Protein AF-A0A1V6GBJ9-F1 (afdb_monomer_lite)

Structure (mmCIF, N/CA/C/O backbone):
data_AF-A0A1V6GBJ9-F1
#
_entry.id   AF-A0A1V6GBJ9-F1
#
loop_
_atom_site.group_PDB
_atom_site.id
_atom_site.type_symbol
_atom_site.label_atom_id
_atom_site.label_alt_id
_atom_site.label_comp_id
_atom_site.label_asym_id
_atom_site.label_entity_id
_atom_site.label_seq_id
_atom_site.pdbx_PDB_ins_code
_atom_site.Cartn_x
_atom_site.Cartn_y
_atom_site.Cartn_z
_atom_site.occupancy
_atom_site.B_iso_or_equiv
_atom_site.auth_seq_id
_atom_site.auth_comp_id
_atom_site.auth_asym_id
_atom_site.auth_atom_id
_atom_site.pdbx_PDB_model_num
ATOM 1 N N . MET A 1 1 ? -14.834 -19.098 20.841 1.00 94.88 1 MET A N 1
ATOM 2 C CA . MET A 1 1 ? -14.367 -19.392 19.472 1.00 94.88 1 MET A CA 1
ATOM 3 C C . MET A 1 1 ? -13.922 -18.114 18.784 1.00 94.88 1 MET A C 1
ATOM 5 O O . MET A 1 1 ? -14.747 -17.230 18.565 1.00 94.88 1 MET A O 1
ATOM 9 N N . GLN A 1 2 ? -12.633 -18.015 18.465 1.00 96.38 2 GLN A N 1
ATOM 10 C CA . GLN A 1 2 ? -12.087 -16.915 17.672 1.00 96.38 2 GLN A CA 1
ATOM 11 C C . GLN A 1 2 ? -12.031 -17.311 16.187 1.00 96.38 2 GLN A C 1
ATOM 13 O O . GLN A 1 2 ? -11.741 -18.462 15.869 1.00 96.38 2 GLN A O 1
ATOM 18 N N . SER A 1 3 ? -12.299 -16.370 15.282 1.00 95.88 3 SER A N 1
ATOM 19 C CA . SER A 1 3 ? -12.046 -16.524 13.843 1.00 95.88 3 SER A CA 1
ATOM 20 C C . SER A 1 3 ? -11.480 -15.227 13.282 1.00 95.88 3 SER A C 1
ATOM 22 O O . SER A 1 3 ? -11.915 -14.152 13.695 1.00 95.88 3 SER A O 1
ATOM 24 N N . VAL A 1 4 ? -10.558 -15.324 12.320 1.00 96.06 4 VAL A N 1
ATOM 25 C CA . VAL A 1 4 ? -10.213 -14.186 11.454 1.00 96.06 4 VAL A CA 1
ATOM 26 C C . VAL A 1 4 ? -11.490 -13.717 10.773 1.00 96.06 4 VAL A C 1
ATOM 28 O O . VAL A 1 4 ? -12.246 -14.558 10.274 1.00 96.06 4 VAL A O 1
ATOM 31 N N . SER A 1 5 ? -11.766 -12.417 10.833 1.00 96.62 5 SER A N 1
ATOM 32 C CA . SER A 1 5 ? -13.048 -11.861 10.403 1.00 96.62 5 SER A CA 1
ATOM 33 C C . SER A 1 5 ? -13.243 -12.029 8.903 1.00 96.62 5 SER A C 1
ATOM 35 O O . SER A 1 5 ? -14.288 -12.479 8.462 1.00 96.62 5 SER A O 1
ATOM 37 N N . GLU A 1 6 ? -12.217 -11.730 8.124 1.00 97.00 6 GLU A N 1
ATOM 38 C CA . GLU A 1 6 ? -12.251 -11.547 6.678 1.00 97.00 6 GLU A CA 1
ATOM 39 C C . GLU A 1 6 ? -12.116 -12.870 5.916 1.00 97.00 6 GLU A C 1
ATOM 41 O O . GLU A 1 6 ? -12.349 -12.928 4.713 1.00 97.00 6 GLU A O 1
ATOM 46 N N . TRP A 1 7 ? -11.766 -13.963 6.600 1.00 95.88 7 TRP A N 1
ATOM 47 C CA . TRP A 1 7 ? -11.467 -15.233 5.949 1.00 95.88 7 TRP A CA 1
ATOM 48 C C . TRP A 1 7 ? -12.590 -15.752 5.048 1.00 95.88 7 TRP A C 1
ATOM 50 O O . TRP A 1 7 ? -13.766 -15.827 5.424 1.00 95.88 7 TRP A O 1
ATOM 60 N N . SER A 1 8 ? -12.164 -16.207 3.870 1.00 96.56 8 SER A N 1
ATOM 61 C CA . SER A 1 8 ? -13.005 -16.712 2.788 1.00 96.56 8 SER A CA 1
ATOM 62 C C . SER A 1 8 ? -13.976 -15.678 2.215 1.00 96.56 8 SER A C 1
ATOM 64 O O . SER A 1 8 ? -14.891 -16.075 1.497 1.00 96.56 8 SER A O 1
ATOM 66 N N . LEU A 1 9 ? -13.813 -14.381 2.514 1.00 98.12 9 LEU A N 1
ATOM 67 C CA . LEU A 1 9 ? -14.584 -13.318 1.873 1.00 98.12 9 LEU A CA 1
ATOM 68 C C . LEU A 1 9 ? -14.281 -13.320 0.364 1.00 98.12 9 LEU A C 1
ATOM 70 O O . LEU A 1 9 ? -13.118 -13.126 -0.008 1.00 98.12 9 LEU A O 1
ATOM 74 N N . PRO A 1 10 ? -15.280 -13.554 -0.506 1.00 98.00 10 PRO A N 1
ATOM 75 C CA . PRO A 1 10 ? -15.090 -13.462 -1.946 1.00 98.00 10 PRO A CA 1
ATOM 76 C C . PRO A 1 10 ? -14.843 -12.012 -2.349 1.00 98.00 10 PRO A C 1
ATOM 78 O O . PRO A 1 10 ? -15.536 -11.104 -1.887 1.00 98.00 10 PRO A O 1
ATOM 81 N N . ILE A 1 11 ? -13.881 -11.796 -3.237 1.00 98.12 11 ILE A N 1
ATOM 82 C CA . ILE A 1 11 ? -13.558 -10.474 -3.768 1.00 98.12 11 ILE A CA 1
ATOM 83 C C . ILE A 1 11 ? -13.331 -10.545 -5.274 1.00 98.12 11 ILE A C 1
ATOM 85 O O . ILE A 1 11 ? -13.056 -11.596 -5.851 1.00 98.12 11 ILE A O 1
ATOM 89 N N . THR A 1 12 ? -13.446 -9.398 -5.931 1.00 98.38 12 THR A N 1
ATOM 90 C CA . THR A 1 12 ? -13.064 -9.230 -7.334 1.00 98.38 12 THR A CA 1
ATOM 91 C C . THR A 1 12 ? -12.264 -7.945 -7.465 1.00 98.38 12 THR A C 1
ATOM 93 O O . THR A 1 12 ? -12.686 -6.901 -6.961 1.00 98.38 12 THR A O 1
ATOM 96 N N . ARG A 1 13 ? -11.094 -8.022 -8.104 1.00 97.94 13 ARG A N 1
ATOM 97 C CA . ARG A 1 13 ? -10.189 -6.884 -8.325 1.00 97.94 13 ARG A CA 1
ATOM 98 C C . ARG A 1 13 ? -9.689 -6.918 -9.758 1.00 97.94 13 ARG A C 1
ATOM 100 O O . ARG A 1 13 ? -9.210 -7.949 -10.220 1.00 97.94 13 ARG A O 1
ATOM 107 N N . GLY A 1 14 ? -9.865 -5.817 -10.487 1.00 97.19 14 GLY A N 1
ATOM 108 C CA . GLY A 1 14 ? -9.498 -5.748 -11.905 1.00 97.19 14 GLY A CA 1
ATOM 109 C C . GLY A 1 14 ? -10.123 -6.855 -12.769 1.00 97.19 14 GLY A C 1
ATOM 110 O O . GLY A 1 14 ? -9.481 -7.344 -13.691 1.00 97.19 14 GLY A O 1
ATOM 111 N N . GLY A 1 15 ? -11.341 -7.300 -12.432 1.00 98.12 15 GLY A N 1
ATOM 112 C CA . GLY A 1 15 ? -12.039 -8.392 -13.124 1.00 98.12 15 GLY A CA 1
ATOM 113 C C . GLY A 1 15 ? -11.599 -9.811 -12.740 1.00 98.12 15 GLY A C 1
ATOM 114 O O . GLY A 1 15 ? -12.170 -10.772 -13.244 1.00 98.12 15 GLY A O 1
ATOM 115 N N . VAL A 1 16 ? -10.628 -9.971 -11.837 1.00 98.38 16 VAL A N 1
ATOM 116 C CA . VAL A 1 16 ? -10.160 -11.282 -11.365 1.00 98.38 16 VAL A CA 1
ATOM 117 C C . VAL A 1 16 ? -10.812 -11.608 -10.026 1.00 98.38 16 VAL A C 1
ATOM 119 O O . VAL A 1 16 ? -10.707 -10.834 -9.072 1.00 98.38 16 VAL A O 1
ATOM 122 N N . ALA A 1 17 ? -11.491 -12.753 -9.960 1.00 98.06 17 ALA A N 1
ATOM 123 C CA . ALA A 1 17 ? -12.086 -13.269 -8.735 1.00 98.06 17 ALA A CA 1
ATOM 124 C C . ALA A 1 17 ? -11.032 -13.959 -7.855 1.00 98.06 17 ALA A C 1
ATOM 126 O O . ALA A 1 17 ? -10.194 -14.719 -8.342 1.00 98.06 17 ALA A O 1
ATOM 127 N N . SER A 1 18 ? -11.097 -13.720 -6.549 1.00 96.31 18 SER A N 1
ATOM 128 C CA . SER A 1 18 ? -10.284 -14.406 -5.543 1.00 96.31 18 SER A CA 1
ATOM 129 C C . SER A 1 18 ? -11.019 -14.427 -4.196 1.00 96.31 18 SER A C 1
ATOM 131 O O . SER A 1 18 ? -12.195 -14.059 -4.105 1.00 96.31 18 SER A O 1
ATOM 133 N N . ALA A 1 19 ? -10.354 -14.892 -3.141 1.00 97.25 19 ALA A N 1
ATOM 134 C CA . ALA A 1 19 ? -10.898 -14.867 -1.792 1.00 97.25 19 ALA A CA 1
ATOM 135 C C . ALA A 1 19 ? -9.828 -14.476 -0.773 1.00 97.25 19 ALA A C 1
ATOM 137 O O . ALA A 1 19 ? -8.634 -14.731 -0.957 1.00 97.25 19 ALA A O 1
ATOM 138 N N . VAL A 1 20 ? -10.281 -13.877 0.324 1.00 97.25 20 VAL A N 1
ATOM 139 C CA . VAL A 1 20 ? -9.417 -13.439 1.416 1.00 97.25 20 VAL A CA 1
ATOM 140 C C . VAL A 1 20 ? -8.920 -14.638 2.230 1.00 97.25 20 VAL A C 1
ATOM 142 O O . VAL A 1 20 ? -9.711 -15.462 2.697 1.00 97.25 20 VAL A O 1
ATOM 145 N N . GLY A 1 21 ? -7.599 -14.743 2.392 1.00 93.88 21 GLY A N 1
ATOM 146 C CA . GLY A 1 21 ? -6.917 -15.859 3.064 1.00 93.88 21 GLY A CA 1
ATOM 147 C C . GLY A 1 21 ? -6.215 -15.480 4.370 1.00 93.88 21 GLY A C 1
ATOM 148 O O . GLY A 1 21 ? -5.672 -16.351 5.038 1.00 93.88 21 GLY A O 1
ATOM 149 N N . GLU A 1 22 ? -6.241 -14.204 4.750 1.00 92.44 22 GLU A N 1
ATOM 150 C CA . GLU A 1 22 ? -5.581 -13.618 5.926 1.00 92.44 22 GLU A CA 1
ATOM 151 C C . GLU A 1 22 ? -6.354 -12.359 6.379 1.00 92.44 22 GLU A C 1
ATOM 153 O O . GLU A 1 22 ? -7.343 -12.006 5.737 1.00 92.44 22 GLU A O 1
ATOM 158 N N . TYR A 1 23 ? -5.928 -11.666 7.443 1.00 92.81 23 TYR A N 1
ATOM 159 C CA . TYR A 1 23 ? -6.438 -10.319 7.771 1.00 92.81 23 TYR A CA 1
ATOM 160 C C . TYR A 1 23 ? -6.352 -9.386 6.556 1.00 92.81 23 TYR A C 1
ATOM 162 O O . TYR A 1 23 ? -5.389 -9.451 5.782 1.00 92.81 23 TYR A O 1
ATOM 170 N N . SER A 1 24 ? -7.349 -8.518 6.394 1.00 96.31 24 SER A N 1
ATOM 171 C CA . SER A 1 24 ? -7.397 -7.575 5.280 1.00 96.31 24 SER A CA 1
ATOM 172 C C . SER A 1 24 ? -8.100 -6.284 5.671 1.00 96.31 24 SER A C 1
ATOM 174 O O . SER A 1 24 ? -9.216 -6.289 6.179 1.00 96.31 24 SER A O 1
ATOM 176 N N . ILE A 1 25 ? -7.456 -5.167 5.351 1.00 97.12 25 ILE A N 1
ATOM 177 C CA . ILE A 1 25 ? -8.050 -3.837 5.395 1.00 97.12 25 ILE A CA 1
ATOM 178 C C . ILE A 1 25 ? -8.723 -3.515 4.050 1.00 97.12 25 ILE A C 1
ATOM 180 O O . ILE A 1 25 ? -9.787 -2.902 4.051 1.00 97.12 25 ILE A O 1
ATOM 184 N N . SER A 1 26 ? -8.177 -3.946 2.898 1.00 98.12 26 SER A N 1
ATOM 185 C CA . SER A 1 26 ? -8.782 -3.647 1.579 1.00 98.12 26 SER A CA 1
ATOM 186 C C . SER A 1 26 ? -10.070 -4.429 1.284 1.00 98.12 26 SER A C 1
ATOM 188 O O . SER A 1 26 ? -10.850 -4.046 0.401 1.00 98.12 26 SER A O 1
ATOM 190 N N . ALA A 1 27 ? -10.301 -5.527 2.006 1.00 97.69 27 ALA A N 1
ATOM 191 C CA . ALA A 1 27 ? -11.469 -6.387 1.892 1.00 97.69 27 ALA A CA 1
ATOM 192 C C . ALA A 1 27 ? -12.152 -6.544 3.258 1.00 97.69 27 ALA A C 1
ATOM 194 O O . ALA A 1 27 ? -11.818 -7.408 4.066 1.00 97.69 27 ALA A O 1
ATOM 195 N N . VAL A 1 28 ? -13.143 -5.687 3.490 1.00 97.31 28 VAL A N 1
ATOM 196 C CA . VAL A 1 28 ? -13.840 -5.548 4.769 1.00 97.31 28 VAL A CA 1
ATOM 197 C C . VAL A 1 28 ? -14.742 -6.756 5.043 1.00 97.31 28 VAL A C 1
ATOM 199 O O . VAL A 1 28 ? -15.704 -7.011 4.320 1.00 97.31 28 VAL A O 1
ATOM 202 N N . GLY A 1 29 ? -14.441 -7.496 6.112 1.00 96.00 29 GLY A N 1
ATOM 203 C CA . GLY A 1 29 ? -15.235 -8.640 6.566 1.00 96.00 29 GLY A CA 1
ATOM 204 C C . GLY A 1 29 ? -16.554 -8.271 7.278 1.00 96.00 29 GLY A C 1
ATOM 205 O O . GLY A 1 29 ? -16.921 -7.097 7.368 1.00 96.00 29 GLY A O 1
ATOM 206 N N . PRO A 1 30 ? -17.257 -9.260 7.861 1.00 97.25 30 PRO A N 1
ATOM 207 C CA . PRO A 1 30 ? -16.834 -10.650 8.000 1.00 97.25 30 PRO A CA 1
ATOM 208 C C . PRO A 1 30 ? -17.077 -11.503 6.745 1.00 97.25 30 PRO A C 1
ATOM 210 O O . PRO A 1 30 ? -18.063 -11.335 6.035 1.00 97.25 30 PRO A O 1
ATOM 213 N N . GLY A 1 31 ? -16.195 -12.469 6.506 1.00 97.44 31 GLY A N 1
ATOM 214 C CA . GLY A 1 31 ? -16.343 -13.507 5.496 1.00 97.44 31 GLY A CA 1
ATOM 215 C C . GLY A 1 31 ? -17.209 -14.688 5.968 1.00 97.44 31 GLY A C 1
ATOM 216 O O . GLY A 1 31 ? -17.455 -14.874 7.169 1.00 97.44 31 GLY A O 1
ATOM 217 N N . PRO A 1 32 ? -17.661 -15.543 5.031 1.00 97.56 32 PRO A N 1
ATOM 218 C CA . PRO A 1 32 ? -18.590 -16.640 5.307 1.00 97.56 32 PRO A CA 1
ATOM 219 C C . PRO A 1 32 ? -18.029 -17.679 6.287 1.00 97.56 32 PRO A C 1
ATOM 221 O O . PRO A 1 32 ? -18.784 -18.266 7.066 1.00 97.56 32 PRO A O 1
ATOM 224 N N . ARG A 1 33 ? -16.704 -17.888 6.308 1.00 96.69 33 ARG A N 1
ATOM 225 C CA . ARG A 1 33 ? -16.064 -18.800 7.268 1.00 96.69 33 ARG A CA 1
ATOM 226 C C . ARG A 1 33 ? -16.236 -18.305 8.703 1.00 96.69 33 ARG A C 1
ATOM 228 O O . ARG A 1 33 ? -16.621 -19.087 9.571 1.00 96.69 33 ARG A O 1
ATOM 235 N N . ALA A 1 34 ? -15.985 -17.019 8.944 1.00 96.81 34 ALA A N 1
ATOM 236 C CA . ALA A 1 34 ? -16.115 -16.418 10.267 1.00 96.81 34 ALA A CA 1
ATOM 237 C C . ALA A 1 34 ? -17.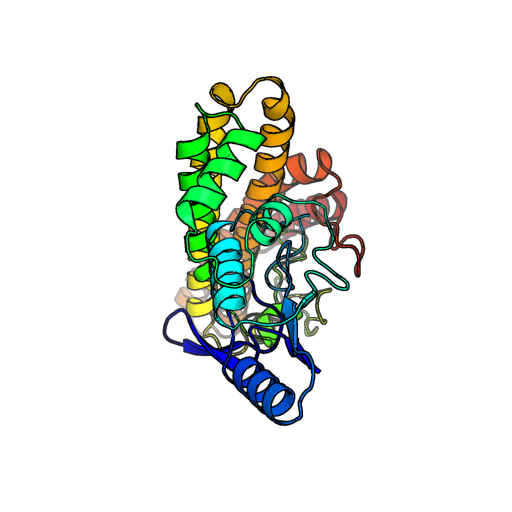564 -16.481 10.765 1.00 96.81 34 ALA A C 1
ATOM 239 O O . ALA A 1 34 ? -17.821 -16.972 11.866 1.00 96.81 34 ALA A O 1
ATOM 240 N N . ALA A 1 35 ? -18.517 -16.098 9.907 1.00 96.31 35 ALA A N 1
ATOM 241 C CA . ALA A 1 35 ? -19.944 -16.161 10.210 1.00 96.31 35 ALA A CA 1
ATOM 242 C C . ALA A 1 35 ? -20.397 -17.583 10.593 1.00 96.31 35 ALA A C 1
ATOM 244 O O . ALA A 1 35 ? -21.069 -17.766 11.614 1.00 96.31 35 ALA A O 1
ATOM 245 N N . LYS A 1 36 ? -19.969 -18.601 9.831 1.00 97.12 36 LYS A N 1
ATOM 246 C CA . LYS A 1 36 ? -20.259 -20.012 10.124 1.00 97.12 36 LYS A CA 1
ATOM 247 C C . LYS A 1 36 ? -19.679 -20.446 11.472 1.00 97.12 36 LYS A C 1
ATOM 249 O O . LYS A 1 36 ? -20.392 -21.040 12.277 1.00 97.12 36 LYS A O 1
ATOM 254 N N . HIS A 1 37 ? -18.412 -20.134 11.748 1.00 97.12 37 HIS A N 1
ATOM 255 C CA . HIS A 1 37 ? -17.772 -20.492 13.018 1.00 97.12 37 HIS A CA 1
ATOM 256 C C . HIS A 1 37 ? -18.457 -19.849 14.225 1.00 97.12 37 HIS A C 1
ATOM 258 O O . HIS A 1 37 ? -18.667 -20.515 15.239 1.00 97.12 37 HIS A O 1
ATOM 264 N N . TRP A 1 38 ? -18.832 -18.573 14.128 1.00 97.69 38 TRP A N 1
ATOM 265 C CA . TRP A 1 38 ? -19.527 -17.888 15.214 1.00 97.69 38 TRP A CA 1
ATOM 266 C C . TRP A 1 38 ? -20.947 -18.415 15.420 1.00 97.69 38 TRP A C 1
ATOM 268 O O . TRP A 1 38 ? -21.378 -18.543 16.562 1.00 97.69 38 TRP A O 1
ATOM 278 N N . SER A 1 39 ? -21.662 -18.768 14.347 1.00 97.31 39 SER A N 1
ATOM 279 C CA . SER A 1 39 ? -22.977 -19.414 14.444 1.00 97.31 39 SER A CA 1
ATOM 280 C C . SER A 1 39 ? -22.898 -20.752 15.188 1.00 97.31 39 SER A C 1
ATOM 282 O O . SER A 1 39 ? -23.625 -20.941 16.163 1.00 97.31 39 SER A O 1
ATOM 284 N N . LEU A 1 40 ? -21.963 -21.628 14.804 1.00 98.00 40 LEU A N 1
ATOM 285 C CA . LEU A 1 40 ? -21.755 -22.923 15.462 1.00 98.00 40 LEU A CA 1
ATOM 286 C C . LEU A 1 40 ? -21.351 -22.766 16.932 1.00 98.00 40 LEU A C 1
ATOM 288 O O . LEU A 1 40 ? -21.873 -23.460 17.799 1.00 98.00 40 LEU A O 1
ATOM 292 N N . ALA A 1 41 ? -20.460 -21.818 17.229 1.00 97.75 41 ALA A N 1
ATOM 293 C CA . ALA A 1 41 ? -20.052 -21.531 18.599 1.00 97.75 41 ALA A CA 1
ATOM 294 C C . ALA A 1 41 ? -21.230 -21.057 19.462 1.00 97.75 41 ALA A C 1
ATOM 296 O O . ALA A 1 41 ? -21.400 -21.550 20.573 1.00 97.75 41 ALA A O 1
ATOM 297 N N . ARG A 1 42 ? -22.078 -20.159 18.939 1.00 97.19 42 ARG A N 1
ATOM 298 C CA . ARG A 1 42 ? -23.283 -19.700 19.645 1.00 97.19 42 ARG A CA 1
ATOM 299 C C . ARG A 1 42 ? -24.283 -20.829 19.879 1.00 97.19 42 ARG A C 1
ATOM 301 O O . ARG A 1 42 ? -24.821 -20.916 20.975 1.00 97.19 42 ARG A O 1
ATOM 308 N N . ALA A 1 43 ? -24.491 -21.705 18.893 1.00 97.88 43 ALA A N 1
ATOM 309 C CA . ALA A 1 43 ? -25.352 -22.881 19.046 1.00 97.88 43 ALA A CA 1
ATOM 310 C C . ALA A 1 43 ? -24.850 -23.834 20.148 1.00 97.88 43 ALA A C 1
ATOM 312 O O . ALA A 1 43 ? -25.650 -24.479 20.815 1.00 97.88 43 ALA A O 1
ATOM 313 N N . ALA A 1 44 ? -23.535 -23.868 20.381 1.00 98.00 44 ALA A N 1
ATOM 314 C CA . ALA A 1 44 ? -22.904 -24.611 21.469 1.00 98.00 44 ALA A CA 1
ATOM 315 C C . ALA A 1 44 ? -22.802 -23.824 22.797 1.00 98.00 44 ALA A C 1
ATOM 317 O O . ALA A 1 44 ? -22.115 -24.267 23.715 1.00 98.00 44 ALA A O 1
ATOM 318 N N . GLY A 1 45 ? -23.420 -22.640 22.911 1.00 97.69 45 GLY A N 1
ATOM 319 C CA . GLY A 1 45 ? -23.363 -21.803 24.118 1.00 97.69 45 GLY A CA 1
ATOM 320 C C . GLY A 1 45 ? -22.011 -21.116 24.368 1.00 97.69 45 GLY A C 1
ATOM 321 O O . GLY A 1 45 ? -21.772 -20.597 25.457 1.00 97.69 45 GLY A O 1
ATOM 322 N N . LEU A 1 46 ? -21.111 -21.093 23.379 1.00 98.06 46 LEU A N 1
ATOM 323 C CA . LEU A 1 46 ? -19.773 -20.517 23.500 1.00 98.06 46 LEU A CA 1
ATOM 324 C C . LEU A 1 46 ? -19.739 -19.039 23.095 1.00 98.06 46 LEU A C 1
ATOM 326 O O . LEU A 1 46 ? -20.389 -18.605 22.142 1.00 98.06 46 LEU A O 1
ATOM 330 N N . LYS A 1 47 ? -18.862 -18.281 23.759 1.00 97.81 47 LYS A N 1
ATOM 331 C CA . LYS A 1 47 ? -18.527 -16.899 23.390 1.00 97.81 47 LYS A CA 1
ATOM 332 C C . LYS A 1 47 ? -17.754 -16.835 22.074 1.00 97.81 47 LYS A C 1
ATOM 334 O O . LYS A 1 47 ? -16.970 -17.730 21.743 1.00 97.81 47 LYS A O 1
ATOM 339 N N . THR A 1 48 ? -17.945 -15.757 21.326 1.00 97.44 48 THR A N 1
ATOM 340 C CA . THR A 1 48 ? -17.389 -15.541 19.984 1.00 97.44 48 THR A CA 1
ATOM 341 C C . THR A 1 48 ? -16.427 -14.363 19.958 1.00 97.44 48 THR A C 1
ATOM 343 O O . THR A 1 48 ? -16.646 -13.362 20.629 1.00 97.44 48 THR A O 1
ATOM 346 N N . SER A 1 49 ? -15.353 -14.468 19.176 1.00 96.50 49 SER A N 1
ATOM 347 C CA . SER A 1 49 ? -14.414 -13.366 18.984 1.00 96.50 49 SER A CA 1
ATOM 348 C C . SER A 1 49 ? -13.991 -13.233 17.524 1.00 96.50 49 SER A C 1
ATOM 350 O O . SER A 1 49 ? -13.789 -14.239 16.834 1.00 96.50 49 SER A O 1
ATOM 352 N N . ALA A 1 50 ? -13.857 -11.993 17.058 1.00 96.31 50 ALA A N 1
ATOM 353 C CA . ALA A 1 50 ? -13.267 -11.685 15.763 1.00 96.31 50 ALA A CA 1
ATOM 354 C C . ALA A 1 50 ? -11.799 -11.288 15.925 1.00 96.31 50 ALA A C 1
ATOM 356 O O . ALA A 1 50 ? -11.472 -10.412 16.723 1.00 96.31 50 ALA A O 1
ATOM 357 N N . LYS A 1 51 ? -10.916 -11.917 15.150 1.00 95.50 51 LYS A N 1
ATOM 358 C CA . LYS A 1 51 ? -9.539 -11.457 14.975 1.00 95.50 51 LYS A CA 1
ATOM 359 C C . LYS A 1 51 ? -9.480 -10.575 13.732 1.00 95.50 51 LYS A C 1
ATOM 361 O O . LYS A 1 51 ? -9.927 -11.007 12.672 1.00 95.50 51 LYS A O 1
ATOM 366 N N . VAL A 1 52 ? -8.961 -9.364 13.886 1.00 94.31 52 VAL A N 1
ATOM 367 C CA . VAL A 1 52 ? -8.817 -8.346 12.836 1.00 94.31 52 VAL A CA 1
ATOM 368 C C . VAL A 1 52 ? -7.496 -7.611 13.025 1.00 94.31 52 VAL A C 1
ATOM 370 O O . VAL A 1 52 ? -6.959 -7.584 14.129 1.00 94.31 52 VAL A O 1
ATOM 373 N N . GLN A 1 53 ? -6.975 -7.008 11.962 1.00 93.50 53 GLN A N 1
ATOM 374 C CA . GLN A 1 53 ? -5.831 -6.103 12.040 1.00 93.50 53 GLN A CA 1
ATOM 375 C C . GLN A 1 53 ? -6.230 -4.761 11.446 1.00 93.50 53 GLN A C 1
ATOM 377 O O . GLN A 1 53 ? -6.494 -4.658 10.253 1.00 93.50 53 GLN A O 1
ATOM 382 N N . VAL A 1 54 ? -6.318 -3.744 12.300 1.00 92.75 54 VAL A N 1
ATOM 383 C CA . VAL A 1 54 ? -6.920 -2.458 11.914 1.00 92.75 54 VAL A CA 1
ATOM 384 C C . VAL A 1 54 ? -5.892 -1.364 11.683 1.00 92.75 54 VAL A C 1
ATOM 386 O O . VAL A 1 54 ? -6.203 -0.392 11.012 1.00 92.75 54 VAL A O 1
ATOM 389 N N . GLY A 1 55 ? -4.677 -1.500 12.221 1.00 93.50 55 GLY A N 1
ATOM 390 C CA . GLY A 1 55 ? -3.584 -0.558 11.977 1.00 93.50 55 GLY A CA 1
ATOM 391 C C . GLY A 1 55 ? -2.950 -0.779 10.605 1.00 93.50 55 GLY A C 1
ATOM 392 O O . GLY A 1 55 ? -2.970 0.108 9.757 1.00 93.50 55 GLY A O 1
ATOM 393 N N . ALA A 1 56 ? -2.415 -1.977 10.391 1.00 93.44 56 ALA A N 1
ATOM 394 C CA . ALA A 1 56 ? -1.748 -2.405 9.167 1.00 93.44 56 ALA A CA 1
ATOM 395 C C . ALA A 1 56 ? -1.871 -3.929 9.020 1.00 93.44 56 ALA A C 1
ATOM 397 O O . ALA A 1 56 ? -2.087 -4.620 10.014 1.00 93.44 56 ALA A O 1
ATOM 398 N N . THR A 1 57 ? -1.697 -4.438 7.801 1.00 95.00 57 THR A N 1
ATOM 399 C CA . THR A 1 57 ? -1.689 -5.876 7.470 1.00 95.00 57 THR A CA 1
ATOM 400 C C . THR A 1 57 ? -0.508 -6.184 6.541 1.00 95.00 57 THR A C 1
ATOM 402 O O . THR A 1 57 ? 0.234 -5.282 6.148 1.00 95.00 57 THR A O 1
ATOM 405 N N . TRP A 1 58 ? -0.358 -7.435 6.096 1.00 95.00 58 TRP A N 1
ATOM 406 C CA . TRP A 1 58 ? 0.596 -7.780 5.029 1.00 95.00 58 TRP A CA 1
ATOM 407 C C . TRP A 1 58 ? 0.228 -7.207 3.649 1.00 95.00 58 TRP A C 1
ATOM 409 O O . TRP A 1 58 ? 0.972 -7.361 2.686 1.00 95.00 58 TRP A O 1
ATOM 419 N N . GLU A 1 59 ? -0.904 -6.512 3.523 1.00 96.81 59 GLU A N 1
ATOM 420 C CA . GLU A 1 59 ? -1.172 -5.693 2.339 1.00 96.81 59 GLU A CA 1
ATOM 421 C C . GLU A 1 59 ? -0.256 -4.464 2.306 1.00 96.81 59 GLU A C 1
ATOM 423 O O . GLU A 1 59 ? 0.168 -4.051 1.228 1.00 96.81 59 GLU A O 1
ATOM 428 N N . PHE A 1 60 ? 0.057 -3.892 3.479 1.00 96.56 60 PHE A N 1
ATOM 429 C CA . PHE A 1 60 ? 1.081 -2.866 3.673 1.00 96.56 60 PHE A CA 1
ATOM 430 C C . PHE A 1 60 ? 1.320 -2.583 5.166 1.00 96.56 60 PHE A C 1
ATOM 432 O O . PHE A 1 60 ? 0.405 -2.168 5.876 1.00 96.56 60 PHE A O 1
ATOM 439 N N . CYS A 1 61 ? 2.564 -2.734 5.623 1.00 95.12 61 CYS A N 1
ATOM 440 C CA . CYS A 1 61 ? 2.959 -2.506 7.021 1.00 95.12 61 CYS A CA 1
ATOM 441 C C . CYS A 1 61 ? 4.325 -1.821 7.177 1.00 95.12 61 CYS A C 1
ATOM 443 O O . CYS A 1 61 ? 4.937 -1.916 8.232 1.00 95.12 61 CYS A O 1
ATOM 445 N N . ALA A 1 62 ? 4.809 -1.126 6.141 1.00 95.75 62 ALA A N 1
ATOM 446 C CA . ALA A 1 62 ? 6.051 -0.345 6.216 1.00 95.75 62 ALA A CA 1
ATOM 447 C C . ALA A 1 62 ? 5.851 1.046 6.859 1.00 95.75 62 ALA A C 1
ATOM 449 O O . ALA A 1 62 ? 6.746 1.884 6.820 1.00 95.75 62 ALA A O 1
ATOM 450 N N . ILE A 1 63 ? 4.668 1.310 7.417 1.00 96.44 63 ILE A N 1
ATOM 451 C CA . ILE A 1 63 ? 4.360 2.470 8.259 1.00 96.44 63 ILE A CA 1
ATOM 452 C C . ILE A 1 63 ? 3.486 2.007 9.439 1.00 96.44 63 ILE A C 1
ATOM 454 O O . ILE A 1 63 ? 2.844 0.957 9.337 1.00 96.44 63 ILE A O 1
ATOM 458 N N . PRO A 1 64 ? 3.380 2.795 10.526 1.00 94.50 64 PRO A N 1
ATOM 459 C CA . PRO A 1 64 ? 2.650 2.400 11.733 1.00 94.50 64 PRO A CA 1
ATOM 460 C C . PRO A 1 64 ? 1.171 2.057 11.538 1.00 94.50 64 PRO A C 1
ATOM 462 O O . PRO A 1 64 ? 0.651 1.184 12.235 1.00 94.50 64 PRO A O 1
ATOM 465 N N . TYR A 1 65 ? 0.483 2.771 10.642 1.00 96.06 65 TYR A N 1
ATOM 466 C CA . TYR A 1 65 ? -0.921 2.531 10.325 1.00 96.06 65 TYR A CA 1
ATOM 467 C C . TYR A 1 65 ? -1.298 3.071 8.938 1.00 96.06 65 TYR A C 1
ATOM 469 O O . TYR A 1 65 ? -0.707 4.038 8.456 1.00 96.06 65 TYR A O 1
ATOM 477 N N . LEU A 1 66 ? -2.310 2.469 8.315 1.00 97.25 66 LEU A N 1
ATOM 478 C CA . LEU A 1 66 ? -2.891 2.919 7.051 1.00 97.25 66 LEU A CA 1
ATOM 479 C C . LEU A 1 66 ? -3.998 3.965 7.285 1.00 97.25 66 LEU A C 1
ATOM 481 O O . LEU A 1 66 ? -4.892 3.714 8.097 1.00 97.25 66 LEU A O 1
ATOM 485 N N . PRO A 1 67 ? -4.025 5.093 6.546 1.00 97.81 67 PRO A N 1
ATOM 486 C CA . PRO A 1 67 ? -5.024 6.162 6.702 1.00 97.81 67 PRO A CA 1
ATOM 487 C C . PRO A 1 67 ? -6.402 5.834 6.089 1.00 97.81 67 PRO A C 1
ATOM 489 O O . PRO A 1 67 ? -7.095 6.709 5.573 1.00 97.81 67 PRO A O 1
ATOM 492 N N . THR A 1 68 ? -6.817 4.569 6.127 1.00 98.06 68 THR A N 1
ATOM 493 C CA . THR A 1 68 ? -8.021 4.039 5.470 1.00 98.06 68 THR A CA 1
ATOM 494 C C . THR A 1 68 ? -9.193 3.925 6.448 1.00 98.06 68 THR A C 1
ATOM 496 O O . THR A 1 68 ? -9.787 2.856 6.619 1.00 98.06 68 THR A O 1
ATOM 499 N N . LEU A 1 69 ? -9.489 5.010 7.167 1.00 97.94 69 LEU A N 1
ATOM 500 C CA . LEU A 1 69 ? -10.392 4.963 8.321 1.00 97.94 69 LEU A CA 1
ATOM 501 C C . LEU A 1 69 ? -11.841 4.622 7.950 1.00 97.94 69 LEU A C 1
ATOM 503 O O . LEU A 1 69 ? -12.545 4.055 8.784 1.00 97.94 69 LEU A O 1
ATOM 507 N N . ASP A 1 70 ? -12.276 4.884 6.714 1.00 98.44 70 ASP A N 1
ATOM 508 C CA . ASP A 1 70 ? -13.609 4.466 6.269 1.00 98.44 70 ASP A CA 1
ATOM 509 C C . ASP A 1 70 ? -13.708 2.933 6.202 1.00 98.44 70 ASP A C 1
ATOM 511 O O . ASP A 1 70 ? -14.702 2.373 6.662 1.00 98.44 70 ASP A O 1
ATOM 515 N N . LEU A 1 71 ? -12.659 2.239 5.731 1.00 98.38 71 LEU A N 1
ATOM 516 C CA . LEU A 1 71 ? -12.605 0.766 5.724 1.00 98.38 71 LEU A CA 1
ATOM 517 C C . LEU A 1 71 ? -12.602 0.201 7.150 1.00 98.38 71 LEU A C 1
ATOM 519 O O . LEU A 1 71 ? -13.307 -0.764 7.443 1.00 98.38 71 LEU A O 1
ATOM 523 N N . VAL A 1 72 ? -11.847 0.831 8.055 1.00 97.00 72 VAL A N 1
ATOM 524 C CA . VAL A 1 72 ? -11.775 0.422 9.468 1.00 97.00 72 VAL A CA 1
ATOM 525 C C . VAL A 1 72 ? -13.132 0.575 10.152 1.00 97.00 72 VAL A C 1
ATOM 527 O O . VAL A 1 72 ? -13.580 -0.334 10.853 1.00 97.00 72 VAL A O 1
ATOM 530 N N . ALA A 1 73 ? -13.810 1.701 9.937 1.00 97.62 73 ALA A N 1
ATOM 531 C CA . ALA A 1 73 ? -15.121 1.946 10.519 1.00 97.62 73 ALA A CA 1
ATOM 532 C C . ALA A 1 73 ? -16.208 1.050 9.909 1.00 97.62 73 ALA A C 1
ATOM 534 O O . ALA A 1 73 ? -17.098 0.593 10.626 1.00 97.62 73 ALA A O 1
ATOM 535 N N . GLU A 1 74 ? -16.129 0.764 8.605 1.00 97.56 74 GLU A N 1
ATOM 536 C CA . GLU A 1 74 ? -16.992 -0.218 7.944 1.00 97.56 74 GLU A CA 1
ATOM 537 C C . GLU A 1 74 ? -16.829 -1.597 8.601 1.00 97.56 74 GLU A C 1
ATOM 539 O O . GLU A 1 74 ? -17.822 -2.246 8.941 1.00 97.56 74 GLU A O 1
ATOM 544 N N . HIS A 1 75 ? -15.587 -2.016 8.868 1.00 97.06 75 HIS A N 1
ATOM 545 C CA . HIS A 1 75 ? -15.306 -3.299 9.510 1.00 97.06 75 HIS A CA 1
ATOM 546 C C . HIS A 1 75 ? -15.828 -3.361 10.943 1.00 97.06 75 HIS A C 1
ATOM 548 O O . HIS A 1 75 ? -16.472 -4.342 11.327 1.00 97.06 75 HIS A O 1
ATOM 554 N N . ALA A 1 76 ? -15.590 -2.300 11.716 1.00 96.25 76 ALA A N 1
ATOM 555 C CA . ALA A 1 76 ? -16.064 -2.175 13.088 1.00 96.25 76 ALA A CA 1
ATOM 556 C C . ALA A 1 76 ? -17.598 -2.253 13.153 1.00 96.25 76 ALA A C 1
ATOM 558 O O . ALA A 1 76 ? -18.144 -3.045 13.923 1.00 96.25 76 ALA A O 1
ATOM 559 N N . ARG A 1 77 ? -18.298 -1.528 12.270 1.00 96.56 77 ARG A N 1
ATOM 560 C CA . ARG A 1 77 ? -19.760 -1.586 12.122 1.00 96.56 77 ARG A CA 1
ATOM 561 C C . ARG A 1 77 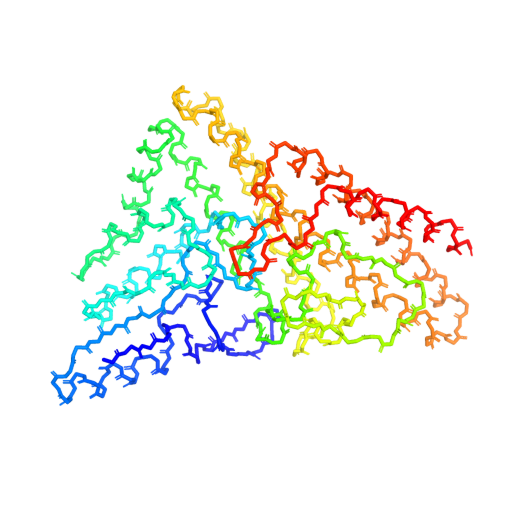? -20.250 -2.992 11.765 1.00 96.56 77 ARG A C 1
ATOM 563 O O . ARG A 1 77 ? -21.212 -3.487 12.361 1.00 96.56 77 ARG A O 1
ATOM 570 N N . ASN A 1 78 ? -19.605 -3.652 10.801 1.00 96.44 78 ASN A N 1
ATOM 571 C CA . ASN A 1 78 ? -19.993 -4.998 10.375 1.00 96.44 78 ASN A CA 1
ATOM 572 C C . ASN A 1 78 ? -19.844 -6.009 11.529 1.00 96.44 78 ASN A C 1
ATOM 574 O O . ASN A 1 78 ? -20.705 -6.868 11.721 1.00 96.44 78 ASN A O 1
ATOM 578 N N . LEU A 1 79 ? -18.796 -5.877 12.349 1.00 95.75 79 LEU A N 1
ATOM 579 C CA . LEU A 1 79 ? -18.578 -6.720 13.528 1.00 95.75 79 LEU A CA 1
ATOM 580 C C . LEU A 1 79 ? -19.529 -6.407 14.688 1.00 95.75 79 LEU A C 1
ATOM 582 O O . LEU A 1 79 ? -20.041 -7.336 15.318 1.00 95.75 79 LEU A O 1
ATOM 586 N N . ALA A 1 80 ? -19.820 -5.127 14.929 1.00 94.12 80 ALA A N 1
ATOM 587 C CA . ALA A 1 80 ? -20.842 -4.695 15.880 1.00 94.12 80 ALA A CA 1
ATOM 588 C C . ALA A 1 80 ? -22.216 -5.291 15.536 1.00 94.12 80 ALA A C 1
ATOM 590 O O . ALA A 1 80 ? -22.933 -5.748 16.430 1.00 94.12 80 ALA A O 1
ATOM 591 N N . SER A 1 81 ? -22.537 -5.352 14.240 1.00 93.19 81 SER A N 1
ATOM 592 C CA . SER A 1 81 ? -23.766 -5.955 13.708 1.00 93.19 81 SER A CA 1
ATOM 593 C C . SER A 1 81 ? -23.757 -7.487 13.798 1.00 93.19 81 SER A C 1
ATOM 595 O O . SER A 1 81 ? -24.766 -8.095 14.143 1.00 93.19 81 SER A O 1
ATOM 597 N N . ALA A 1 82 ? -22.608 -8.132 13.556 1.00 93.62 82 ALA A N 1
ATOM 598 C CA . ALA A 1 82 ? -22.444 -9.584 13.701 1.00 93.62 82 ALA A CA 1
ATOM 599 C C . ALA A 1 82 ? -22.553 -10.072 15.163 1.00 93.62 82 ALA A C 1
ATOM 601 O O . ALA A 1 82 ? -22.692 -11.277 15.417 1.00 93.62 82 ALA A O 1
ATOM 602 N N . GLY A 1 83 ? -22.479 -9.143 16.121 1.00 91.94 83 GLY A N 1
ATOM 603 C CA . GLY A 1 83 ? -22.769 -9.378 17.528 1.00 91.94 83 GLY A CA 1
ATOM 604 C C . GLY A 1 83 ? -21.753 -10.262 18.247 1.00 91.94 83 GLY A C 1
ATOM 605 O O . GLY A 1 83 ? -22.140 -10.946 19.202 1.00 91.94 83 GLY A O 1
ATOM 606 N N . VAL A 1 84 ? -20.493 -10.265 17.792 1.00 94.38 84 VAL A N 1
ATOM 607 C CA . VAL A 1 84 ? -19.393 -10.992 18.448 1.00 94.38 84 VAL A CA 1
ATOM 608 C C . VAL A 1 84 ? -19.160 -10.475 19.873 1.00 94.38 84 VAL A C 1
ATOM 610 O O . VAL A 1 84 ? -19.410 -9.307 20.162 1.00 94.38 84 VAL A O 1
ATOM 613 N N . ASP A 1 85 ? -18.707 -11.342 20.781 1.00 95.00 85 ASP A N 1
ATOM 614 C CA . ASP A 1 85 ? -18.517 -10.994 22.199 1.00 95.00 85 ASP A CA 1
ATOM 615 C C . ASP A 1 85 ? -17.187 -10.274 22.475 1.00 95.00 85 ASP A C 1
ATOM 617 O O . ASP A 1 85 ? -17.031 -9.656 23.524 1.00 95.00 85 ASP A O 1
ATOM 621 N N . GLY A 1 86 ? -16.221 -10.352 21.558 1.00 93.75 86 GLY A N 1
ATOM 622 C CA . GLY A 1 86 ? -14.939 -9.672 21.704 1.00 93.75 86 GLY A CA 1
ATOM 623 C C . GLY A 1 86 ? -14.158 -9.564 20.403 1.00 93.75 86 GLY A C 1
ATOM 624 O O . GLY A 1 86 ? -14.422 -10.265 19.424 1.00 93.75 86 GLY A O 1
ATOM 625 N N . VAL A 1 87 ? -13.144 -8.709 20.406 1.00 93.81 87 VAL A N 1
ATOM 626 C CA . VAL A 1 87 ? -12.260 -8.490 19.261 1.00 93.81 87 VAL A CA 1
ATOM 627 C C . VAL A 1 87 ? -10.804 -8.586 19.678 1.00 93.81 87 VAL A C 1
ATOM 629 O O . VAL A 1 87 ? -10.425 -8.183 20.774 1.00 93.81 87 VAL A O 1
ATOM 632 N N . MET A 1 88 ? -9.988 -9.118 18.782 1.00 93.31 88 MET A N 1
ATOM 633 C CA . MET A 1 88 ? -8.539 -9.089 18.866 1.00 93.31 88 MET A CA 1
ATOM 634 C C . MET A 1 88 ? -8.045 -8.222 17.712 1.00 93.31 88 MET A C 1
ATOM 636 O O . MET A 1 88 ? -8.118 -8.654 16.566 1.00 93.31 88 MET A O 1
ATOM 640 N N . LEU A 1 89 ? -7.625 -6.994 18.029 1.00 90.12 89 LEU A N 1
ATOM 641 C CA . LEU A 1 89 ? -7.384 -5.913 17.058 1.00 90.12 89 LEU A CA 1
ATOM 642 C C . LEU A 1 89 ? -5.995 -5.917 16.420 1.00 90.12 89 LEU A C 1
ATOM 644 O O . LEU A 1 89 ? -5.736 -5.148 15.493 1.00 90.12 89 LEU A O 1
ATOM 648 N N . SER A 1 90 ? -5.094 -6.732 16.959 1.00 83.88 90 SER A N 1
ATOM 649 C CA . SER A 1 90 ? -3.738 -6.874 16.459 1.00 83.88 90 SER A CA 1
ATOM 650 C C . SER A 1 90 ? -3.116 -8.190 16.926 1.00 83.88 90 SER A C 1
ATOM 652 O O . SER A 1 90 ? -3.629 -8.850 17.835 1.00 83.88 90 SER A O 1
ATOM 654 N N . TRP A 1 91 ? -2.006 -8.569 16.295 1.00 81.00 91 TRP A N 1
ATOM 655 C CA . TRP A 1 91 ? -1.148 -9.674 16.725 1.00 81.00 91 TRP A CA 1
ATOM 656 C C . TRP A 1 91 ? 0.326 -9.274 16.616 1.00 81.00 91 TRP A C 1
ATOM 658 O O . TRP A 1 91 ? 0.826 -8.589 17.496 1.00 81.00 91 TRP A O 1
ATOM 668 N N . SER A 1 92 ? 1.016 -9.706 15.561 1.00 78.19 92 SER A N 1
ATOM 669 C CA . SER A 1 92 ? 2.461 -9.550 15.391 1.00 78.19 92 SER A CA 1
ATOM 670 C C . SER A 1 92 ? 2.823 -8.280 14.614 1.00 78.19 92 SER A C 1
ATOM 672 O O . SER A 1 92 ? 3.912 -7.746 14.790 1.00 78.19 92 SER A O 1
ATOM 674 N N . LEU A 1 93 ? 1.889 -7.757 13.814 1.00 84.12 93 LEU A N 1
ATOM 675 C CA . LEU A 1 93 ? 2.023 -6.522 13.042 1.00 84.12 93 LEU A CA 1
ATOM 676 C C . LEU A 1 93 ? 0.806 -5.614 13.240 1.00 84.12 93 LEU A C 1
ATOM 678 O O . LEU A 1 93 ? -0.261 -6.086 13.631 1.00 84.12 93 LEU A O 1
ATOM 682 N N . GLY A 1 94 ? 0.969 -4.318 12.954 1.00 76.69 94 GLY A N 1
ATOM 683 C CA . GLY A 1 94 ? -0.109 -3.326 13.066 1.00 76.69 94 GLY A CA 1
ATOM 684 C C . GLY A 1 94 ? -0.430 -2.895 14.504 1.00 76.69 94 GLY A C 1
ATOM 685 O O . GLY A 1 94 ? -1.489 -2.325 14.751 1.00 76.69 94 GLY A O 1
ATOM 686 N N . CYS A 1 95 ? 0.479 -3.146 15.455 1.00 78.12 95 CYS A N 1
ATOM 687 C CA . CYS A 1 95 ? 0.294 -2.905 16.894 1.00 78.12 95 CYS A CA 1
ATOM 688 C C . CYS A 1 95 ? 0.481 -1.446 17.343 1.00 78.12 95 CYS A C 1
ATOM 690 O O . CYS A 1 95 ? 0.493 -1.177 18.544 1.00 78.12 95 CYS A O 1
ATOM 692 N N . SER A 1 96 ? 0.675 -0.503 16.420 1.00 86.06 96 SER A N 1
ATOM 693 C CA . SER A 1 96 ? 0.944 0.885 16.791 1.00 86.06 96 SER A CA 1
ATOM 694 C C . SER A 1 96 ? -0.333 1.609 17.245 1.00 86.06 96 SER A C 1
ATOM 696 O O . SER A 1 96 ? -1.381 1.458 16.602 1.00 86.06 96 SER A O 1
ATOM 698 N N . PRO A 1 97 ? -0.276 2.435 18.312 1.00 89.25 97 PRO A N 1
ATOM 699 C CA . PRO A 1 97 ? -1.355 3.362 18.632 1.00 89.25 97 PRO A CA 1
ATOM 700 C C . PRO A 1 97 ? -1.703 4.229 17.415 1.00 89.25 97 PRO A C 1
ATOM 702 O O . PRO A 1 97 ? -0.839 4.897 16.854 1.00 89.25 97 PRO A O 1
ATOM 705 N N . SER A 1 98 ? -2.968 4.220 16.996 1.00 92.56 98 SER A N 1
ATOM 706 C CA . SER A 1 98 ? -3.400 4.887 15.763 1.00 92.56 98 SER A CA 1
ATOM 707 C C . SER A 1 98 ? -4.849 5.380 15.842 1.00 92.56 98 SER A C 1
ATOM 709 O O . SER A 1 98 ? -5.625 4.876 16.664 1.00 92.56 98 SER A O 1
ATOM 711 N N . PRO A 1 99 ? -5.252 6.332 14.973 1.00 94.69 99 PRO A N 1
ATOM 712 C CA . PRO A 1 99 ? -6.657 6.708 14.801 1.00 94.69 99 PRO A CA 1
ATOM 713 C C . PRO A 1 99 ? -7.564 5.509 14.490 1.00 94.69 99 PRO A C 1
ATOM 715 O O . PRO A 1 99 ? -8.728 5.507 14.877 1.00 94.69 99 PRO A O 1
ATOM 718 N N . ASN A 1 100 ? -7.027 4.461 13.860 1.00 95.38 100 ASN A N 1
ATOM 719 C CA . ASN A 1 100 ? -7.778 3.255 13.514 1.00 95.38 100 ASN A CA 1
ATOM 720 C C . ASN A 1 100 ? -8.292 2.537 14.772 1.00 95.38 100 ASN A C 1
ATOM 722 O O . ASN A 1 100 ? -9.444 2.108 14.805 1.00 95.38 100 ASN A O 1
ATOM 726 N N . LEU A 1 101 ? -7.480 2.464 15.836 1.00 93.56 101 LEU A N 1
ATOM 727 C CA . LEU A 1 101 ? -7.905 1.887 17.117 1.00 93.56 101 LEU A CA 1
ATOM 728 C C . LEU A 1 101 ? -8.980 2.736 17.801 1.00 93.56 101 LEU A C 1
ATOM 730 O O . LEU A 1 101 ? -9.917 2.182 18.365 1.00 93.56 101 LEU A O 1
ATOM 734 N N . GLU A 1 102 ? -8.867 4.062 17.736 1.00 93.62 102 GLU A N 1
ATOM 735 C CA . GLU A 1 102 ? -9.870 4.969 18.302 1.00 93.62 102 GLU A CA 1
ATOM 736 C C . GLU A 1 102 ? -11.219 4.841 17.590 1.00 93.62 102 GLU A C 1
ATOM 738 O O . GLU A 1 102 ? -12.251 4.707 18.246 1.00 93.62 102 GLU A O 1
ATOM 743 N N . VAL A 1 103 ? -11.208 4.835 16.252 1.00 94.19 103 VAL A N 1
ATOM 744 C CA . VAL A 1 103 ? -12.408 4.591 15.445 1.00 94.19 103 VAL A CA 1
ATOM 745 C C . VAL A 1 103 ? -13.027 3.259 15.834 1.00 94.19 103 VAL A C 1
ATOM 747 O O . VAL A 1 103 ? -14.223 3.205 16.093 1.00 94.19 103 VAL A O 1
ATOM 750 N N . PHE A 1 104 ? -12.225 2.197 15.925 1.00 91.81 104 PHE A N 1
ATOM 751 C CA . PHE A 1 104 ? -12.741 0.873 16.248 1.00 91.81 104 PHE A CA 1
ATOM 752 C C . PHE A 1 104 ? -13.345 0.810 17.661 1.00 91.81 104 PHE A C 1
ATOM 754 O O . PHE A 1 104 ? -14.408 0.224 17.845 1.00 91.81 104 PHE A O 1
ATOM 761 N N . GLN A 1 105 ? -12.712 1.450 18.652 1.00 90.31 105 GLN A N 1
ATOM 762 C CA . GLN A 1 105 ? -13.207 1.514 20.035 1.00 90.31 105 GLN A CA 1
ATOM 763 C C . GLN A 1 105 ? -14.539 2.261 20.173 1.00 90.31 105 GLN A C 1
ATOM 765 O O . GLN A 1 105 ? -15.282 2.005 21.118 1.00 90.31 105 GLN A O 1
ATOM 770 N N . ALA A 1 106 ? -14.857 3.166 19.246 1.00 89.38 106 ALA A N 1
ATOM 771 C CA . ALA A 1 106 ? -16.116 3.902 19.268 1.00 89.38 106 ALA A CA 1
ATOM 772 C C . ALA A 1 106 ? -17.337 3.042 18.882 1.00 89.38 106 ALA A C 1
ATOM 774 O O . ALA A 1 106 ? -18.470 3.466 19.109 1.00 89.38 106 ALA A O 1
ATOM 775 N N . PHE A 1 107 ? -17.135 1.840 18.327 1.00 89.38 107 PHE A N 1
ATOM 776 C CA . PHE A 1 107 ? -18.224 0.920 18.003 1.00 89.38 107 PHE A CA 1
ATOM 777 C C . PHE A 1 107 ? -18.497 -0.045 19.156 1.00 89.38 107 PHE A C 1
ATOM 779 O O . PHE A 1 107 ? -17.657 -0.855 19.545 1.00 89.38 107 PHE A O 1
ATOM 786 N N . THR A 1 108 ? -19.726 -0.004 19.662 1.00 81.50 108 THR A N 1
ATOM 787 C CA . THR A 1 108 ? -20.270 -0.991 20.600 1.00 81.50 108 THR A CA 1
ATOM 788 C C . THR A 1 108 ? -21.228 -1.940 19.881 1.00 81.50 108 THR A C 1
ATOM 790 O O . THR A 1 108 ? -21.611 -1.719 18.731 1.00 81.50 108 THR A O 1
ATOM 793 N N . LYS A 1 109 ? -21.619 -3.041 20.533 1.00 77.56 109 LYS A N 1
ATOM 794 C CA . LYS A 1 109 ? -22.553 -4.018 19.954 1.00 77.56 109 LYS A CA 1
ATOM 795 C C . LYS A 1 109 ? -23.873 -3.335 19.569 1.00 77.56 109 LYS A C 1
ATOM 797 O O . LYS A 1 109 ? -24.511 -2.719 20.415 1.00 77.56 109 LYS A O 1
ATOM 802 N N . GLY A 1 110 ? -24.277 -3.473 18.305 1.00 72.25 110 GLY A N 1
ATOM 803 C CA . GLY A 1 110 ? -25.466 -2.813 17.751 1.00 72.25 110 GLY A CA 1
ATOM 804 C C . GLY A 1 110 ? -25.245 -1.394 17.208 1.00 72.25 110 GLY A C 1
ATOM 805 O O . GLY A 1 110 ? -26.170 -0.843 16.619 1.00 72.25 110 GLY A O 1
ATOM 806 N N . ALA A 1 111 ? -24.047 -0.812 17.344 1.00 81.56 111 ALA A N 1
ATOM 807 C CA . ALA A 1 111 ? -23.724 0.475 16.729 1.00 81.56 111 ALA A CA 1
ATOM 808 C C . ALA A 1 111 ? -23.709 0.371 15.193 1.00 81.56 111 ALA A C 1
ATOM 810 O O . ALA A 1 111 ? -23.095 -0.537 14.626 1.00 81.56 111 ALA A O 1
ATOM 811 N N . ASN A 1 112 ? -24.363 1.321 14.520 1.00 84.12 112 ASN A N 1
ATOM 812 C CA . ASN A 1 112 ? -24.530 1.334 13.063 1.00 84.12 112 ASN A CA 1
ATOM 813 C C . ASN A 1 112 ? -24.058 2.636 12.378 1.00 84.12 112 ASN A C 1
ATOM 815 O O . ASN A 1 112 ? -23.886 2.646 11.159 1.00 84.12 112 ASN A O 1
ATOM 819 N N . GLU A 1 113 ? -23.814 3.714 13.127 1.00 86.50 113 GLU A N 1
ATOM 820 C CA . GLU A 1 113 ? -23.508 5.039 12.574 1.00 86.50 113 GLU A CA 1
ATOM 821 C C . GLU A 1 113 ? -22.004 5.264 12.334 1.00 86.50 113 GLU A C 1
ATOM 823 O O . GLU A 1 113 ? -21.261 5.679 13.220 1.00 86.50 113 GLU A O 1
ATOM 828 N N . THR A 1 114 ? -21.543 5.035 11.102 1.00 92.19 114 THR A N 1
ATOM 829 C CA . THR A 1 114 ? -20.129 5.220 10.728 1.00 92.19 114 THR A CA 1
ATOM 830 C C . THR A 1 114 ? -19.702 6.691 10.621 1.00 92.19 114 THR A C 1
ATOM 832 O O . THR A 1 114 ? -18.650 7.060 11.140 1.00 92.19 114 THR A O 1
ATOM 835 N N . GLY A 1 115 ? -20.507 7.538 9.969 1.00 94.06 115 GLY A N 1
ATOM 836 C CA . GLY A 1 115 ? -20.178 8.952 9.731 1.00 94.06 115 GLY A CA 1
ATOM 837 C C . GLY A 1 115 ? -19.923 9.741 11.023 1.00 94.06 115 GLY A C 1
ATOM 838 O O . GLY A 1 115 ? -18.805 10.217 11.213 1.00 94.06 115 GLY A O 1
ATOM 839 N N . PRO A 1 116 ? -20.884 9.777 11.967 1.00 94.44 116 PRO A N 1
ATOM 840 C CA . PRO A 1 116 ? -20.731 10.497 13.232 1.00 94.44 116 PRO A CA 1
ATOM 841 C C . PRO A 1 116 ? -19.533 10.054 14.082 1.00 94.44 116 PRO A C 1
ATOM 843 O O . PRO A 1 116 ? -18.953 10.865 14.808 1.00 94.44 116 PRO A O 1
ATOM 846 N N . VAL A 1 117 ? -19.144 8.773 14.024 1.00 95.25 117 VAL A N 1
ATOM 847 C CA . VAL A 1 117 ? -17.928 8.284 14.694 1.00 95.25 117 VAL A CA 1
ATOM 848 C C . VAL A 1 117 ? -16.695 8.938 14.082 1.00 95.25 117 VAL A C 1
ATOM 850 O O . VAL A 1 117 ? -15.880 9.521 14.797 1.00 95.25 117 VAL A O 1
ATOM 853 N N . LEU A 1 118 ? -16.572 8.873 12.761 1.00 97.38 118 LEU A N 1
ATOM 854 C CA . LEU A 1 118 ? -15.405 9.388 12.063 1.00 97.38 118 LEU A CA 1
ATOM 855 C C . LEU A 1 118 ? -15.307 10.914 12.144 1.00 97.38 118 LEU A C 1
ATOM 857 O O . LEU A 1 118 ? -14.208 11.436 12.318 1.00 97.38 118 LEU A O 1
ATOM 861 N N . ASP A 1 119 ? -16.434 11.623 12.094 1.00 97.44 119 ASP A N 1
ATOM 862 C CA . ASP A 1 119 ? -16.482 13.081 12.238 1.00 97.44 119 ASP A CA 1
ATOM 863 C C . ASP A 1 119 ? -15.988 13.513 13.624 1.00 97.44 119 ASP A C 1
ATOM 865 O O . ASP A 1 119 ? -15.183 14.438 13.751 1.00 97.44 119 ASP A O 1
ATOM 869 N N . ARG A 1 120 ? -16.396 12.786 14.674 1.00 96.44 120 ARG A N 1
ATOM 870 C CA . ARG A 1 120 ? -15.943 13.023 16.050 1.00 96.44 120 ARG A CA 1
ATOM 871 C C . ARG A 1 120 ? -14.445 12.782 16.205 1.00 96.44 120 ARG A C 1
ATOM 873 O O . ARG A 1 120 ? -13.765 13.604 16.817 1.00 96.44 120 ARG A O 1
ATOM 880 N N . VAL A 1 121 ? -13.926 11.684 15.649 1.00 96.88 121 VAL A N 1
ATOM 881 C CA . VAL A 1 121 ? -12.486 11.377 15.687 1.00 96.88 121 VAL A CA 1
ATOM 882 C C . VAL A 1 121 ? -11.695 12.441 14.922 1.00 96.88 121 VAL A C 1
ATOM 884 O O . VAL A 1 121 ? -10.713 12.965 15.448 1.00 96.88 121 VAL A O 1
ATOM 887 N N . ALA A 1 122 ? -12.145 12.829 13.726 1.00 97.81 122 ALA A N 1
ATOM 888 C CA . ALA A 1 122 ? -11.503 13.872 12.929 1.00 97.81 122 ALA A CA 1
ATOM 889 C C . ALA A 1 122 ? -11.467 15.217 13.674 1.00 97.81 122 ALA A C 1
ATOM 891 O O . ALA A 1 122 ? -10.400 15.820 13.810 1.00 97.81 122 ALA A O 1
ATOM 892 N N . ALA A 1 123 ? -12.604 15.656 14.223 1.00 97.69 123 ALA A N 1
ATOM 893 C CA . ALA A 1 123 ? -12.698 16.905 14.973 1.00 97.69 123 ALA A CA 1
ATOM 894 C C . ALA A 1 123 ? -11.843 16.888 16.244 1.00 97.69 123 ALA A C 1
ATOM 896 O O . ALA A 1 123 ? -11.158 17.867 16.530 1.00 97.69 123 ALA A O 1
ATOM 897 N N . ARG A 1 124 ? -11.826 15.774 16.987 1.00 96.81 124 ARG A N 1
ATOM 898 C CA . ARG A 1 124 ? -11.024 15.648 18.210 1.00 96.81 124 ARG A CA 1
ATOM 899 C C . ARG A 1 124 ? -9.524 15.697 17.922 1.00 96.81 124 ARG A C 1
ATOM 901 O O . ARG A 1 124 ? -8.782 16.341 18.662 1.00 96.81 124 ARG A O 1
ATOM 908 N N . ARG A 1 125 ? -9.069 14.999 16.876 1.00 96.38 125 ARG A N 1
ATOM 909 C CA . ARG A 1 125 ? -7.636 14.877 16.566 1.00 96.38 125 ARG A CA 1
ATOM 910 C C . ARG A 1 125 ? -7.080 16.100 15.840 1.00 96.38 125 ARG A C 1
ATOM 912 O O . ARG A 1 125 ? -5.966 16.509 16.150 1.00 96.38 125 ARG A O 1
ATOM 919 N N . TYR A 1 126 ? -7.844 16.697 14.926 1.00 97.81 126 TYR A N 1
ATOM 920 C CA . TYR A 1 126 ? -7.339 17.737 14.018 1.00 97.81 126 TYR A CA 1
ATOM 921 C C . TYR A 1 126 ? -8.044 19.092 14.154 1.00 97.81 126 TYR A C 1
ATOM 923 O O . TYR A 1 126 ? -7.588 20.075 13.571 1.00 97.81 126 TYR A O 1
ATOM 931 N N . GLY A 1 127 ? -9.106 19.175 14.955 1.00 98.06 127 GLY A N 1
ATOM 932 C CA . GLY A 1 127 ? -9.926 20.372 15.127 1.00 98.06 127 GLY A CA 1
ATOM 933 C C . GLY A 1 127 ? -11.126 20.407 14.177 1.00 98.06 127 GLY A C 1
ATOM 934 O O . GLY A 1 127 ? -11.083 19.890 13.059 1.00 98.06 127 GLY A O 1
ATOM 935 N N . ALA A 1 128 ? -12.210 21.054 14.616 1.00 97.62 128 ALA A N 1
ATOM 936 C CA . ALA A 1 128 ? -13.475 21.116 13.876 1.00 97.62 128 ALA A CA 1
ATOM 937 C C . ALA A 1 128 ? -13.339 21.747 12.477 1.00 97.62 128 ALA A C 1
ATOM 939 O O . ALA A 1 128 ? -14.000 21.306 11.543 1.00 97.62 128 ALA A O 1
ATOM 940 N N . ALA A 1 129 ? -12.448 22.732 12.318 1.00 97.19 129 ALA A N 1
ATOM 941 C CA . ALA A 1 129 ? -12.215 23.403 11.038 1.00 97.19 129 ALA A CA 1
ATOM 942 C C . ALA A 1 129 ? -11.582 22.480 9.980 1.00 97.19 129 ALA A C 1
ATOM 944 O O . ALA A 1 129 ? -11.929 22.560 8.804 1.00 97.19 129 ALA A O 1
ATOM 945 N N . ALA A 1 130 ? -10.670 21.588 10.384 1.00 97.88 130 ALA A N 1
ATOM 946 C CA . ALA A 1 130 ? -10.006 20.653 9.475 1.00 97.88 130 ALA A CA 1
ATOM 947 C C . ALA A 1 130 ? -10.809 19.363 9.243 1.00 97.88 130 ALA A C 1
ATOM 949 O O . ALA A 1 130 ? -10.593 18.690 8.234 1.00 97.88 130 ALA A O 1
ATOM 950 N N . ALA A 1 131 ? -11.723 19.016 10.157 1.00 98.12 131 ALA A N 1
ATOM 951 C CA . ALA A 1 131 ? -12.404 17.725 10.175 1.00 98.12 131 ALA A CA 1
ATOM 952 C C . ALA A 1 131 ? -13.049 17.323 8.833 1.00 98.12 131 ALA A C 1
ATOM 954 O O . ALA A 1 131 ? -12.762 16.212 8.387 1.00 98.12 131 ALA A O 1
ATOM 955 N N . PRO A 1 132 ? -13.814 18.181 8.122 1.00 98.00 132 PRO A N 1
ATOM 956 C CA . PRO A 1 132 ? -14.414 17.793 6.841 1.00 98.00 132 PRO A CA 1
ATOM 957 C C . PRO A 1 132 ? -13.375 17.347 5.805 1.00 98.00 132 PRO A C 1
ATOM 959 O O . PRO A 1 132 ? -13.531 16.318 5.153 1.00 98.00 132 PRO A O 1
ATOM 962 N N . ARG A 1 133 ? -12.246 18.058 5.715 1.00 98.19 133 ARG A N 1
ATOM 963 C CA . ARG A 1 133 ? -11.190 17.745 4.744 1.00 98.19 133 ARG A CA 1
ATOM 964 C C . ARG A 1 133 ? -10.337 16.547 5.158 1.00 98.19 133 ARG A C 1
ATOM 966 O O . ARG A 1 133 ? -9.825 15.832 4.300 1.00 98.19 133 ARG A O 1
ATOM 973 N N . VAL A 1 134 ? -10.218 16.292 6.463 1.00 98.50 134 VAL A N 1
ATOM 974 C CA . VAL A 1 134 ? -9.646 15.040 6.983 1.00 98.50 134 VAL A CA 1
ATOM 975 C C . VAL A 1 134 ? -10.502 13.852 6.538 1.00 98.50 134 VAL A C 1
ATOM 977 O O . VAL A 1 134 ? -9.953 12.858 6.065 1.00 98.50 134 VAL A O 1
ATOM 980 N N . ARG A 1 135 ? -11.837 13.966 6.625 1.00 98.50 135 ARG A N 1
ATOM 981 C CA . ARG A 1 135 ? -12.768 12.927 6.158 1.00 98.50 135 ARG A CA 1
ATOM 982 C C . ARG A 1 135 ? -12.598 12.666 4.663 1.00 98.50 135 ARG A C 1
ATOM 984 O O . ARG A 1 135 ? -12.400 11.518 4.288 1.00 98.50 135 ARG A O 1
ATOM 991 N N . GLU A 1 136 ? -12.562 13.715 3.839 1.00 98.69 136 GLU A N 1
ATOM 992 C CA . GLU A 1 136 ? -12.303 13.587 2.395 1.00 98.69 136 GLU A CA 1
ATOM 993 C C . GLU A 1 136 ? -10.977 12.865 2.100 1.00 98.69 136 GLU A C 1
ATOM 995 O O . GLU A 1 136 ? -10.912 12.003 1.220 1.00 98.69 136 GLU A O 1
ATOM 1000 N N . ALA A 1 137 ? -9.914 13.186 2.846 1.00 98.81 137 ALA A N 1
ATOM 1001 C CA . ALA A 1 137 ? -8.624 12.525 2.686 1.00 98.81 137 ALA A CA 1
ATOM 1002 C C . ALA A 1 137 ? -8.708 11.032 3.045 1.00 98.81 137 ALA A C 1
ATOM 1004 O O . ALA A 1 137 ? -8.261 10.196 2.258 1.00 98.81 137 ALA A O 1
ATOM 1005 N N . TRP A 1 138 ? -9.317 10.682 4.185 1.00 98.75 138 TRP A N 1
ATOM 1006 C CA . TRP A 1 138 ? -9.537 9.287 4.590 1.00 98.75 138 TRP A CA 1
ATOM 1007 C C . TRP A 1 138 ? -10.376 8.502 3.584 1.00 98.75 138 TRP A C 1
ATOM 1009 O O . TRP A 1 138 ? -10.056 7.341 3.320 1.00 98.75 138 TRP A O 1
ATOM 1019 N N . THR A 1 139 ? -11.386 9.126 2.978 1.00 98.88 139 THR A N 1
ATOM 1020 C CA . THR A 1 139 ? -12.163 8.518 1.892 1.00 98.88 139 THR A CA 1
ATOM 1021 C C . THR A 1 139 ? -11.285 8.256 0.673 1.00 98.88 139 THR A C 1
ATOM 1023 O O . THR A 1 139 ? -11.241 7.130 0.186 1.00 98.88 139 THR A O 1
ATOM 1026 N N . ALA A 1 140 ? -10.476 9.229 0.237 1.00 98.88 140 ALA A N 1
ATOM 1027 C CA . ALA A 1 140 ? -9.578 9.042 -0.904 1.00 98.88 140 ALA A CA 1
ATOM 1028 C C . ALA A 1 140 ? -8.556 7.906 -0.692 1.00 98.88 140 ALA A C 1
ATOM 1030 O O . ALA A 1 140 ? -8.310 7.119 -1.614 1.00 98.88 140 ALA A O 1
ATOM 1031 N N . PHE A 1 141 ? -7.990 7.796 0.516 1.00 98.94 141 PHE A N 1
ATOM 1032 C CA . PHE A 1 141 ? -7.115 6.683 0.893 1.00 98.94 141 PHE A CA 1
ATOM 1033 C C . PHE A 1 141 ? -7.860 5.347 0.891 1.00 98.94 141 PHE A C 1
ATOM 1035 O O . PHE A 1 141 ? -7.360 4.372 0.334 1.00 98.94 141 PHE A O 1
ATOM 1042 N N . SER A 1 142 ? -9.052 5.306 1.487 1.00 98.88 142 SER A N 1
ATOM 1043 C CA . SER A 1 142 ? -9.886 4.104 1.599 1.00 98.88 142 SER A CA 1
ATOM 1044 C C . SER A 1 142 ? -10.327 3.580 0.234 1.00 98.88 142 SER A C 1
ATOM 1046 O O . SER A 1 142 ? -10.174 2.392 -0.042 1.00 98.88 142 SER A O 1
ATOM 1048 N N . ASP A 1 143 ? -10.792 4.461 -0.651 1.00 98.81 143 ASP A N 1
ATOM 1049 C CA . ASP A 1 143 ? -11.190 4.113 -2.017 1.00 98.81 143 ASP A CA 1
ATOM 1050 C C . ASP A 1 143 ? -10.007 3.586 -2.828 1.00 98.81 143 ASP A C 1
ATOM 1052 O O . ASP A 1 143 ? -10.125 2.586 -3.533 1.00 98.81 143 ASP A O 1
ATOM 1056 N N . GLY A 1 144 ? -8.839 4.226 -2.692 1.00 98.75 144 GLY A N 1
ATOM 1057 C CA . GLY A 1 144 ? -7.604 3.733 -3.293 1.00 98.75 144 GLY A CA 1
ATOM 1058 C C . GLY A 1 144 ? -7.234 2.349 -2.781 1.00 98.75 144 GLY A C 1
ATOM 1059 O O . GLY A 1 144 ? -7.002 1.437 -3.567 1.00 98.75 144 GLY A O 1
ATOM 1060 N N . PHE A 1 145 ? -7.191 2.177 -1.461 1.00 98.81 145 PHE A N 1
ATOM 1061 C CA . PHE A 1 145 ? -6.752 0.926 -0.854 1.00 98.81 145 PHE A CA 1
ATOM 1062 C C . PHE A 1 145 ? -7.710 -0.233 -1.127 1.00 98.81 145 PHE A C 1
ATOM 1064 O O . PHE A 1 145 ? -7.259 -1.366 -1.263 1.00 98.81 145 PHE A O 1
ATOM 1071 N N . ARG A 1 146 ? -9.011 0.035 -1.299 1.00 98.62 146 ARG A N 1
ATOM 1072 C CA . ARG A 1 146 ? -9.997 -0.976 -1.707 1.00 98.62 146 ARG A CA 1
ATOM 1073 C C . ARG A 1 146 ? -9.632 -1.638 -3.038 1.00 98.62 146 ARG A C 1
ATOM 1075 O O . ARG A 1 146 ? -9.989 -2.793 -3.245 1.00 98.62 146 ARG A O 1
ATOM 1082 N N . GLU A 1 147 ? -8.884 -0.962 -3.909 1.00 98.75 147 GLU A N 1
ATOM 1083 C CA . GLU A 1 147 ? -8.404 -1.505 -5.185 1.00 98.75 147 GLU A CA 1
ATOM 1084 C C . GLU A 1 147 ? -7.179 -2.423 -5.048 1.00 98.75 147 GLU A C 1
ATOM 1086 O O . GLU A 1 147 ? -6.749 -2.993 -6.051 1.00 98.75 147 GLU A O 1
ATOM 1091 N N . TYR A 1 148 ? -6.617 -2.613 -3.848 1.00 98.75 148 TYR A N 1
ATOM 1092 C CA . TYR A 1 148 ? -5.449 -3.472 -3.653 1.00 98.75 148 TYR A CA 1
ATOM 1093 C C . TYR A 1 148 ? -5.682 -4.867 -4.267 1.00 98.75 148 TYR A C 1
ATOM 1095 O O . TYR A 1 148 ? -6.732 -5.474 -4.016 1.00 98.75 148 TYR A O 1
ATOM 1103 N N . PRO A 1 149 ? -4.751 -5.388 -5.097 1.00 98.25 149 PRO A N 1
ATOM 1104 C CA . PRO A 1 149 ? -4.900 -6.680 -5.765 1.00 98.25 149 PRO A CA 1
ATOM 1105 C C . PRO A 1 149 ? -4.660 -7.819 -4.769 1.00 98.25 149 PRO A C 1
ATOM 1107 O O . PRO A 1 149 ? -3.658 -8.531 -4.821 1.00 98.25 149 PRO A O 1
ATOM 1110 N N . TYR A 1 150 ? -5.584 -7.978 -3.824 1.00 98.25 150 TYR A N 1
ATOM 1111 C CA . TYR A 1 150 ? -5.444 -8.923 -2.731 1.00 98.25 150 TYR A CA 1
ATOM 1112 C C . TYR A 1 150 ? -5.391 -10.360 -3.255 1.00 98.25 150 TYR A C 1
ATOM 1114 O O . TYR A 1 150 ? -6.287 -10.838 -3.957 1.00 98.25 150 TYR A O 1
ATOM 1122 N N . HIS A 1 151 ? -4.346 -11.069 -2.856 1.00 97.88 151 HIS A N 1
ATOM 1123 C CA . HIS A 1 151 ? -4.256 -12.520 -2.853 1.00 97.88 151 HIS A CA 1
ATOM 1124 C C . HIS A 1 151 ? -3.172 -12.897 -1.843 1.00 97.88 151 HIS A C 1
ATOM 1126 O O . HIS A 1 151 ? -2.176 -12.184 -1.742 1.00 97.88 151 HIS A O 1
ATOM 1132 N N . ILE A 1 152 ? -3.303 -14.019 -1.130 1.00 96.31 152 ILE A N 1
ATOM 1133 C CA . ILE A 1 152 ? -2.303 -14.426 -0.123 1.00 96.31 152 ILE A CA 1
ATOM 1134 C C . ILE A 1 152 ? -0.880 -14.511 -0.705 1.00 96.31 152 ILE A C 1
ATOM 1136 O O . ILE A 1 152 ? 0.092 -14.124 -0.064 1.00 96.31 152 ILE A O 1
ATOM 1140 N N . GLY A 1 153 ? -0.763 -14.928 -1.970 1.00 97.06 153 GLY A N 1
ATOM 1141 C CA . GLY A 1 153 ? 0.502 -14.916 -2.705 1.00 97.06 153 GLY A CA 1
ATOM 1142 C C . GLY A 1 153 ? 1.073 -13.508 -2.903 1.00 97.06 153 GLY A C 1
ATOM 1143 O O . GLY A 1 153 ? 2.269 -13.322 -2.719 1.00 97.06 153 GLY A O 1
ATOM 1144 N N . THR A 1 154 ? 0.235 -12.515 -3.204 1.00 97.19 154 THR A N 1
ATOM 1145 C CA . THR A 1 154 ? 0.654 -11.109 -3.310 1.00 97.19 154 THR A CA 1
ATOM 1146 C C . THR A 1 154 ? 1.049 -10.538 -1.953 1.00 97.19 154 THR A C 1
ATOM 1148 O O . THR A 1 154 ? 2.102 -9.917 -1.847 1.00 97.19 154 THR A O 1
ATOM 1151 N N . LEU A 1 155 ? 0.267 -10.817 -0.905 1.00 95.75 155 LEU A N 1
ATOM 1152 C CA . LEU A 1 155 ? 0.559 -10.371 0.462 1.00 95.75 155 LEU A CA 1
ATOM 1153 C C . LEU A 1 155 ? 1.946 -10.831 0.917 1.00 95.75 155 LEU A C 1
ATOM 1155 O O . LEU A 1 155 ? 2.706 -10.056 1.480 1.00 95.75 155 LEU A O 1
ATOM 1159 N N . TYR A 1 156 ? 2.286 -12.092 0.658 1.00 95.88 156 TYR A N 1
ATOM 1160 C CA . TYR A 1 156 ? 3.537 -12.654 1.151 1.00 95.88 156 TYR A CA 1
ATOM 1161 C C . TYR A 1 156 ? 4.725 -12.463 0.222 1.00 95.88 156 TYR A C 1
ATOM 1163 O O . TYR A 1 156 ? 5.842 -12.465 0.712 1.00 95.88 156 TYR A O 1
ATOM 1171 N N . ASN A 1 157 ? 4.535 -12.341 -1.090 1.00 97.88 157 ASN A N 1
ATOM 1172 C CA . ASN A 1 157 ? 5.668 -12.323 -2.020 1.00 97.88 157 ASN A CA 1
ATOM 1173 C C . ASN A 1 157 ? 5.880 -10.964 -2.688 1.00 97.88 157 ASN A C 1
ATOM 1175 O O . ASN A 1 157 ? 6.928 -10.755 -3.287 1.00 97.88 157 ASN A O 1
ATOM 1179 N N . GLY A 1 158 ? 4.889 -10.071 -2.653 1.00 97.38 158 GLY A N 1
ATOM 1180 C CA . GLY A 1 158 ? 4.958 -8.792 -3.346 1.00 97.38 158 GLY A CA 1
ATOM 1181 C C . GLY A 1 158 ? 5.952 -7.807 -2.713 1.00 97.38 158 GLY A C 1
ATOM 1182 O O . GLY A 1 158 ? 6.303 -7.922 -1.536 1.00 97.38 158 GLY A O 1
ATOM 1183 N N . PRO A 1 159 ? 6.405 -6.797 -3.477 1.00 97.31 159 PRO A N 1
ATOM 1184 C CA . PRO A 1 159 ? 7.435 -5.870 -3.028 1.00 97.31 159 PRO A CA 1
ATOM 1185 C C . PRO A 1 159 ? 6.899 -4.731 -2.150 1.00 97.31 159 PRO A C 1
ATOM 1187 O O . PRO A 1 159 ? 7.660 -3.828 -1.820 1.00 97.31 159 PRO A O 1
ATOM 1190 N N . GLN A 1 160 ? 5.618 -4.734 -1.758 1.00 97.00 160 GLN A N 1
ATOM 1191 C CA . GLN A 1 160 ? 4.976 -3.606 -1.068 1.00 97.00 160 GLN A CA 1
ATOM 1192 C C . GLN A 1 160 ? 5.692 -3.161 0.211 1.00 97.00 160 GLN A C 1
ATOM 1194 O O . GLN A 1 160 ? 5.668 -1.978 0.532 1.00 97.00 160 GLN A O 1
ATOM 1199 N N . HIS A 1 161 ? 6.357 -4.072 0.921 1.00 96.38 161 HIS A N 1
ATOM 1200 C CA . HIS A 1 161 ? 7.039 -3.764 2.178 1.00 96.38 161 HIS A CA 1
ATOM 1201 C C . HIS A 1 161 ? 8.435 -3.176 1.961 1.00 96.38 161 HIS A C 1
ATOM 1203 O O . HIS A 1 161 ? 8.769 -2.165 2.570 1.00 96.38 161 HIS A O 1
ATOM 1209 N N . MET A 1 162 ? 9.208 -3.747 1.034 1.00 96.94 162 MET A N 1
ATOM 1210 C CA . MET A 1 162 ? 10.515 -3.215 0.623 1.00 96.94 162 MET A CA 1
ATOM 1211 C C . MET A 1 162 ? 10.381 -1.915 -0.178 1.00 96.94 162 MET A C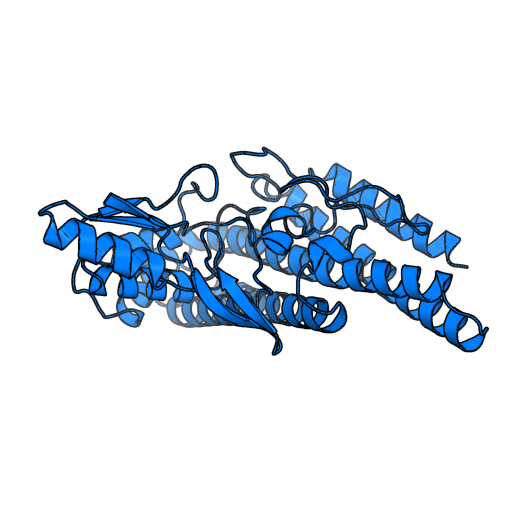 1
ATOM 1213 O O . MET A 1 162 ? 11.265 -1.061 -0.150 1.00 96.94 162 MET A O 1
ATOM 1217 N N . GLY A 1 163 ? 9.281 -1.767 -0.920 1.00 96.56 163 GLY A N 1
ATOM 1218 C CA . GLY A 1 163 ? 9.034 -0.635 -1.800 1.00 96.56 163 GLY A CA 1
ATOM 1219 C C . GLY A 1 163 ? 10.230 -0.371 -2.721 1.00 96.56 163 GLY A C 1
ATOM 1220 O O . GLY A 1 163 ? 10.763 -1.316 -3.317 1.00 96.56 163 GLY A O 1
ATOM 1221 N N . PRO A 1 164 ? 10.696 0.887 -2.831 1.00 96.25 164 PRO A N 1
ATOM 1222 C CA . PRO A 1 164 ? 11.837 1.223 -3.672 1.00 96.25 164 PRO A CA 1
ATOM 1223 C C . PRO A 1 164 ? 13.140 0.529 -3.268 1.00 96.25 164 PRO A C 1
ATOM 1225 O O . PRO A 1 164 ? 14.006 0.397 -4.120 1.00 96.25 164 PRO A O 1
ATOM 1228 N N . ALA A 1 165 ? 13.311 0.073 -2.023 1.00 97.81 165 ALA A N 1
ATOM 1229 C CA . ALA A 1 165 ? 14.565 -0.548 -1.588 1.00 97.81 165 ALA A CA 1
ATOM 1230 C C . ALA A 1 165 ? 14.853 -1.894 -2.278 1.00 97.81 165 ALA A C 1
ATOM 1232 O O . ALA A 1 165 ? 16.001 -2.324 -2.318 1.00 97.81 165 ALA A O 1
ATOM 1233 N N . ASN A 1 166 ? 13.847 -2.548 -2.872 1.00 98.12 166 ASN A N 1
ATOM 1234 C CA . ASN A 1 166 ? 14.071 -3.765 -3.652 1.00 98.12 166 ASN A CA 1
ATOM 1235 C C . ASN A 1 166 ? 14.905 -3.470 -4.922 1.00 98.12 166 ASN A C 1
ATOM 1237 O O . ASN A 1 166 ? 14.468 -2.641 -5.719 1.00 98.12 166 ASN A O 1
ATOM 1241 N N . PRO A 1 167 ? 16.064 -4.104 -5.173 1.00 97.12 167 PRO A N 1
ATOM 1242 C CA . PRO A 1 167 ? 16.913 -3.781 -6.327 1.00 97.12 167 PRO A CA 1
ATOM 1243 C C . PRO A 1 167 ? 16.289 -4.095 -7.701 1.00 97.12 167 PRO A C 1
ATOM 1245 O O . PRO A 1 167 ? 15.367 -4.895 -7.826 1.00 97.12 167 PRO A O 1
ATOM 1248 N N . LEU A 1 168 ? 16.804 -3.460 -8.764 1.00 98.25 168 LEU A N 1
ATOM 1249 C CA . LEU A 1 168 ? 16.468 -3.790 -10.158 1.00 98.25 168 LEU A CA 1
ATOM 1250 C C . LEU A 1 168 ? 17.586 -4.615 -10.804 1.00 98.25 168 LEU A C 1
ATOM 1252 O O . LEU A 1 168 ? 18.761 -4.275 -10.674 1.00 98.25 168 LEU A O 1
ATOM 1256 N N . TYR A 1 169 ? 17.213 -5.627 -11.588 1.00 97.50 169 TYR A N 1
ATOM 1257 C CA . TYR A 1 169 ? 18.162 -6.514 -12.264 1.00 97.50 169 TYR A CA 1
ATOM 1258 C C . TYR A 1 169 ? 17.883 -6.597 -13.766 1.00 97.50 169 TYR A C 1
ATOM 1260 O O . TYR A 1 169 ? 16.786 -6.975 -14.178 1.00 97.50 169 TYR A O 1
ATOM 1268 N N . LEU A 1 170 ? 18.887 -6.277 -14.591 1.00 96.38 170 LEU A N 1
ATOM 1269 C CA . LEU A 1 170 ? 18.792 -6.352 -16.060 1.00 96.38 170 LEU A CA 1
ATOM 1270 C C . LEU A 1 170 ? 18.686 -7.778 -16.599 1.00 96.38 170 LEU A C 1
ATOM 1272 O O . LEU A 1 170 ? 18.148 -7.989 -17.684 1.00 96.38 170 LEU A O 1
ATOM 1276 N N . HIS A 1 171 ? 19.161 -8.744 -15.825 1.00 96.00 171 HIS A N 1
ATOM 1277 C CA . HIS A 1 171 ? 19.012 -10.164 -16.091 1.00 96.00 171 HIS A CA 1
ATOM 1278 C C . HIS A 1 171 ? 18.242 -10.799 -14.926 1.00 96.00 171 HIS A C 1
ATOM 1280 O O . HIS A 1 171 ? 18.439 -10.359 -13.791 1.00 96.00 171 HIS A O 1
ATOM 1286 N N . PRO A 1 172 ? 17.368 -11.790 -15.180 1.00 97.00 172 PRO A N 1
ATOM 1287 C CA . PRO A 1 172 ? 16.663 -12.513 -14.138 1.00 97.00 172 PRO A CA 1
ATOM 1288 C C . PRO A 1 172 ? 17.628 -13.058 -13.095 1.00 97.00 172 PRO A C 1
ATOM 1290 O O . PRO A 1 172 ? 18.628 -13.684 -13.452 1.00 97.00 172 PRO A O 1
ATOM 1293 N N . THR A 1 173 ? 17.327 -12.843 -11.817 1.00 97.19 173 THR A N 1
ATOM 1294 C CA . THR A 1 173 ? 18.199 -13.351 -10.745 1.00 97.19 173 THR A CA 1
ATOM 1295 C C . THR A 1 173 ? 18.092 -14.867 -10.585 1.00 97.19 173 THR A C 1
ATOM 1297 O O . THR A 1 173 ? 19.024 -15.508 -10.110 1.00 97.19 173 THR A O 1
ATOM 1300 N N . GLY A 1 174 ? 16.945 -15.443 -10.962 1.00 96.69 174 GLY A N 1
ATOM 1301 C CA . GLY A 1 174 ? 16.598 -16.839 -10.685 1.00 96.69 174 GLY A CA 1
ATOM 1302 C C . GLY A 1 174 ? 16.200 -17.100 -9.227 1.00 96.69 174 GLY A C 1
ATOM 1303 O O . GLY A 1 174 ? 15.838 -18.229 -8.889 1.00 96.69 174 GLY A O 1
ATOM 1304 N N . TYR A 1 175 ? 16.230 -16.079 -8.365 1.00 97.44 175 TYR A N 1
ATOM 1305 C CA . TYR A 1 175 ? 15.797 -16.187 -6.979 1.00 97.44 175 TYR A CA 1
ATOM 1306 C C . TYR A 1 175 ? 14.281 -16.082 -6.851 1.00 97.44 175 TYR A C 1
ATOM 1308 O O . TYR A 1 175 ? 13.592 -15.473 -7.667 1.00 97.44 175 TYR A O 1
ATOM 1316 N N . ARG A 1 176 ? 13.760 -16.714 -5.799 1.00 97.00 176 ARG A N 1
ATOM 1317 C CA . ARG A 1 176 ? 12.335 -16.703 -5.470 1.00 97.00 176 ARG A CA 1
ATOM 1318 C C . ARG A 1 176 ? 12.073 -15.678 -4.385 1.00 97.00 176 ARG A C 1
ATOM 1320 O O . ARG A 1 176 ? 12.836 -15.614 -3.421 1.00 97.00 176 ARG A O 1
ATOM 1327 N N . ALA A 1 177 ? 10.962 -14.960 -4.511 1.00 97.44 177 ALA A N 1
ATOM 1328 C CA . ALA A 1 177 ? 10.476 -14.103 -3.437 1.00 97.44 177 ALA A CA 1
ATOM 1329 C C . ALA A 1 177 ? 10.306 -14.906 -2.135 1.00 97.44 177 ALA A C 1
ATOM 1331 O O . ALA A 1 177 ? 9.807 -16.040 -2.153 1.00 97.44 177 ALA A O 1
ATOM 1332 N N . THR A 1 178 ? 10.722 -14.322 -1.012 1.00 93.81 178 THR A N 1
ATOM 1333 C CA . THR A 1 178 ? 10.520 -14.893 0.322 1.00 93.81 178 THR A CA 1
ATOM 1334 C C . THR A 1 178 ? 9.296 -14.280 0.993 1.00 93.81 178 THR A C 1
ATOM 1336 O O . THR A 1 178 ? 8.892 -13.162 0.681 1.00 93.81 178 THR A O 1
ATOM 1339 N N . MET A 1 179 ? 8.691 -15.026 1.920 1.00 93.25 179 MET A N 1
ATOM 1340 C CA . MET A 1 179 ? 7.511 -14.574 2.656 1.00 93.25 179 MET A CA 1
ATOM 1341 C C . MET A 1 179 ? 7.831 -13.301 3.449 1.00 93.25 179 MET A C 1
ATOM 1343 O O . MET A 1 179 ? 8.690 -13.339 4.323 1.00 93.25 179 MET A O 1
ATOM 1347 N N . VAL A 1 180 ? 7.134 -12.207 3.133 1.00 87.56 180 VAL A N 1
ATOM 1348 C CA . VAL A 1 180 ? 7.179 -10.870 3.757 1.00 87.56 180 VAL A CA 1
ATOM 1349 C C . VAL A 1 180 ? 8.575 -10.242 3.871 1.00 87.56 180 VAL A C 1
ATOM 1351 O O . VAL A 1 180 ? 8.748 -9.275 4.600 1.00 87.56 180 VAL A O 1
ATOM 1354 N N . GLY A 1 181 ? 9.568 -10.766 3.149 1.00 82.94 181 GLY A N 1
ATOM 1355 C CA . GLY A 1 181 ? 10.967 -10.361 3.266 1.00 82.94 181 GLY A CA 1
ATOM 1356 C C . GLY A 1 181 ? 11.514 -9.779 1.969 1.00 82.94 181 GLY A C 1
ATOM 1357 O O . GLY A 1 181 ? 11.373 -8.593 1.690 1.00 82.94 181 GLY A O 1
ATOM 1358 N N . ILE A 1 182 ? 12.162 -10.631 1.176 1.00 92.81 182 ILE A N 1
ATOM 1359 C CA . ILE A 1 182 ? 12.969 -10.244 0.019 1.00 92.81 182 ILE A CA 1
ATOM 1360 C C . ILE A 1 182 ? 12.224 -10.656 -1.259 1.00 92.81 182 ILE A C 1
ATOM 1362 O O . ILE A 1 182 ? 12.146 -11.850 -1.560 1.00 92.81 182 ILE A O 1
ATOM 1366 N N . PRO A 1 183 ? 11.664 -9.705 -2.024 1.00 96.25 183 PRO A N 1
ATOM 1367 C CA . PRO A 1 183 ? 10.828 -10.008 -3.185 1.00 96.25 183 PRO A CA 1
ATOM 1368 C C . PRO A 1 183 ? 11.636 -10.340 -4.455 1.00 96.25 183 PRO A C 1
ATOM 1370 O O . PRO A 1 183 ? 11.087 -10.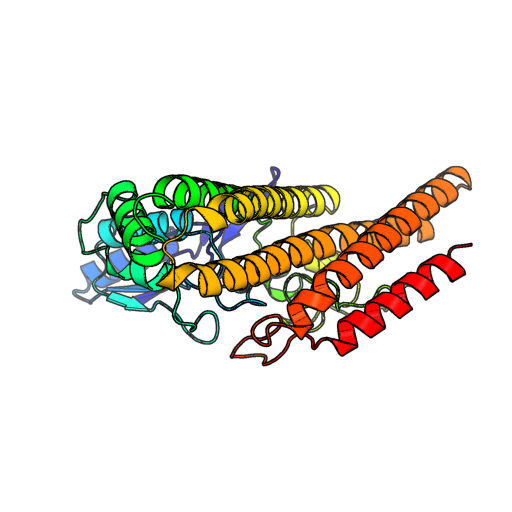968 -5.362 1.00 96.25 183 PRO A O 1
ATOM 1373 N N . TYR A 1 184 ? 12.916 -9.945 -4.528 1.00 97.06 184 TYR A N 1
ATOM 1374 C CA . TYR A 1 184 ? 13.797 -10.080 -5.701 1.00 97.06 184 TYR A CA 1
ATOM 1375 C C . TYR A 1 184 ? 13.185 -9.482 -6.979 1.00 97.06 184 TYR A C 1
ATOM 1377 O O . TYR A 1 184 ? 12.835 -8.310 -7.004 1.00 97.06 184 TYR A O 1
ATOM 1385 N N . ASP A 1 185 ? 13.064 -10.249 -8.055 1.00 97.62 185 ASP A N 1
ATOM 1386 C CA . ASP A 1 185 ? 12.453 -9.875 -9.332 1.00 97.62 185 ASP A CA 1
ATOM 1387 C C . ASP A 1 185 ? 11.400 -10.914 -9.768 1.00 97.62 185 ASP A C 1
ATOM 1389 O O . ASP A 1 185 ? 11.133 -11.092 -10.955 1.00 97.62 185 ASP A O 1
ATOM 1393 N N . ASP A 1 186 ? 10.794 -11.610 -8.798 1.00 97.94 186 ASP A N 1
ATOM 1394 C CA . ASP A 1 186 ? 9.858 -12.724 -9.004 1.00 97.94 186 ASP A CA 1
ATOM 1395 C C . ASP A 1 186 ? 8.409 -12.241 -9.220 1.00 97.94 186 ASP A C 1
ATOM 1397 O O . ASP A 1 186 ? 7.481 -12.550 -8.461 1.00 97.94 186 ASP A O 1
ATOM 1401 N N . LEU A 1 187 ? 8.200 -11.466 -10.291 1.00 98.31 187 LEU A N 1
ATOM 1402 C CA . LEU A 1 187 ? 6.898 -10.874 -10.620 1.00 98.31 187 LEU A CA 1
ATOM 1403 C C . LEU A 1 187 ? 5.774 -11.916 -10.705 1.00 98.31 187 LEU A C 1
ATOM 1405 O O . LEU A 1 187 ? 4.633 -11.619 -10.344 1.00 98.31 187 LEU A O 1
ATOM 1409 N N . ALA A 1 188 ? 6.074 -13.139 -11.154 1.00 97.62 188 ALA A N 1
ATOM 1410 C CA . ALA A 1 188 ? 5.100 -14.224 -11.226 1.00 97.62 188 ALA A CA 1
ATOM 1411 C C . ALA A 1 188 ? 4.486 -14.538 -9.850 1.00 97.62 188 ALA A C 1
ATOM 1413 O O . ALA A 1 188 ? 3.265 -14.685 -9.747 1.00 97.62 188 ALA A O 1
ATOM 1414 N N . ARG A 1 189 ? 5.296 -14.574 -8.782 1.00 97.50 189 ARG A N 1
ATOM 1415 C CA . ARG A 1 189 ? 4.786 -14.751 -7.415 1.00 97.50 189 ARG A CA 1
ATOM 1416 C C . ARG A 1 189 ? 4.124 -13.501 -6.859 1.00 97.50 189 ARG A C 1
ATOM 1418 O O . ARG A 1 189 ? 3.100 -13.637 -6.190 1.00 97.50 189 ARG A O 1
ATOM 1425 N N . TRP A 1 190 ? 4.651 -12.311 -7.156 1.00 98.19 190 TRP A N 1
ATOM 1426 C CA . TRP A 1 190 ? 4.075 -11.044 -6.680 1.00 98.19 190 TRP A CA 1
ATOM 1427 C C . TRP A 1 190 ? 2.627 -10.886 -7.129 1.00 98.19 190 TRP A C 1
ATOM 1429 O O . TRP A 1 190 ? 1.746 -10.571 -6.330 1.00 98.19 190 TRP A O 1
ATOM 1439 N N . ARG A 1 191 ? 2.367 -11.140 -8.417 1.00 97.94 191 ARG A N 1
ATOM 1440 C CA . ARG A 1 191 ? 1.028 -11.012 -8.998 1.00 97.94 191 ARG A CA 1
ATOM 1441 C C . ARG A 1 191 ? 0.130 -12.202 -8.693 1.00 97.94 191 ARG A C 1
ATOM 1443 O O . ARG A 1 191 ? -1.086 -12.074 -8.747 1.00 97.94 191 ARG A O 1
ATOM 1450 N N . SER A 1 192 ? 0.716 -13.355 -8.376 1.00 97.25 192 SER A N 1
ATOM 1451 C CA . SER A 1 192 ? 0.002 -14.589 -8.073 1.00 97.25 192 SER A CA 1
ATOM 1452 C C . SER A 1 192 ? -1.062 -14.922 -9.137 1.00 97.25 192 SER A C 1
ATOM 1454 O O . SER A 1 192 ? -0.707 -15.300 -10.251 1.00 97.25 192 SER A O 1
ATOM 1456 N N . VAL A 1 193 ? -2.352 -14.763 -8.829 1.00 98.00 193 VAL A N 1
ATOM 1457 C CA . VAL A 1 193 ? -3.462 -15.058 -9.752 1.00 98.00 193 VAL A CA 1
ATOM 1458 C C . VAL A 1 193 ? -3.722 -13.958 -10.787 1.00 98.00 193 VAL A C 1
ATOM 1460 O O . VAL A 1 193 ? -4.375 -14.207 -11.797 1.00 98.00 193 VAL A O 1
ATOM 1463 N N . TYR A 1 194 ? -3.225 -12.742 -10.566 1.00 98.62 194 TYR A N 1
ATOM 1464 C CA . TYR A 1 194 ? -3.499 -11.603 -11.435 1.00 98.62 194 TYR A CA 1
ATOM 1465 C C . TYR A 1 194 ? -2.596 -11.626 -12.676 1.00 98.62 194 TYR A C 1
ATOM 1467 O O . TYR A 1 194 ? -1.386 -11.838 -12.546 1.00 98.62 194 TYR A O 1
ATOM 1475 N N . PRO A 1 195 ? -3.118 -11.356 -13.886 1.00 98.38 195 PRO A N 1
ATOM 1476 C CA . PRO A 1 195 ? -2.282 -10.978 -15.023 1.00 98.38 195 PRO A CA 1
ATOM 1477 C C . PRO A 1 195 ? -1.416 -9.757 -14.683 1.00 98.38 195 PRO A C 1
ATOM 1479 O O . PRO A 1 195 ? -1.838 -8.904 -13.902 1.00 98.38 195 PRO A O 1
ATOM 1482 N N . ALA A 1 196 ? -0.220 -9.655 -15.274 1.00 97.75 196 ALA A N 1
ATOM 1483 C CA . ALA A 1 196 ? 0.742 -8.601 -14.927 1.00 97.75 196 ALA A CA 1
ATOM 1484 C C . ALA A 1 196 ? 0.142 -7.191 -15.077 1.00 97.75 196 ALA A C 1
ATOM 1486 O O . ALA A 1 196 ? 0.171 -6.412 -14.128 1.00 97.75 196 ALA A O 1
ATOM 1487 N N . GLU A 1 197 ? -0.499 -6.907 -16.214 1.00 98.12 197 GLU A N 1
ATOM 1488 C CA . GLU A 1 197 ? -1.135 -5.607 -16.472 1.00 98.12 197 GLU A CA 1
ATOM 1489 C C . GLU A 1 197 ? -2.288 -5.295 -15.513 1.00 98.12 197 GLU A C 1
ATOM 1491 O O . GLU A 1 197 ? -2.451 -4.153 -15.078 1.00 98.12 197 GLU A O 1
ATOM 1496 N N . VAL A 1 198 ? -3.070 -6.310 -15.129 1.00 98.69 198 VAL A N 1
ATOM 1497 C CA . VAL A 1 198 ? -4.155 -6.144 -14.153 1.00 98.69 198 VAL A CA 1
ATOM 1498 C C . VAL A 1 198 ? -3.577 -5.798 -12.784 1.00 98.69 198 VAL A C 1
ATOM 1500 O O . VAL A 1 198 ? -4.034 -4.850 -12.150 1.00 98.69 198 VAL A O 1
ATOM 1503 N N . TRP A 1 199 ? -2.542 -6.516 -12.342 1.00 98.75 199 TRP A N 1
ATOM 1504 C CA . TRP A 1 199 ? -1.880 -6.249 -11.066 1.00 98.75 199 TRP A CA 1
ATOM 1505 C C . TRP A 1 199 ? -1.259 -4.847 -11.026 1.00 98.75 199 TRP A C 1
ATOM 1507 O O . TRP A 1 199 ? -1.482 -4.105 -10.070 1.00 98.75 199 TRP A O 1
ATOM 1517 N N . ILE A 1 200 ? -0.550 -4.453 -12.093 1.00 98.81 200 ILE A N 1
ATOM 1518 C CA . ILE A 1 200 ? 0.036 -3.112 -12.248 1.00 98.81 200 ILE A CA 1
ATOM 1519 C C . ILE A 1 200 ? -1.060 -2.045 -12.179 1.00 98.81 200 ILE A C 1
ATOM 1521 O O . ILE A 1 200 ? -0.936 -1.083 -11.424 1.00 98.81 200 ILE A O 1
ATOM 1525 N N . THR A 1 201 ? -2.155 -2.228 -12.920 1.00 98.81 201 THR A N 1
ATOM 1526 C CA . THR A 1 201 ? -3.281 -1.283 -12.940 1.00 98.81 201 THR A CA 1
ATOM 1527 C C . THR A 1 201 ? -3.934 -1.149 -11.567 1.00 98.81 201 THR A C 1
ATOM 1529 O O . THR A 1 201 ? -4.241 -0.038 -11.139 1.00 98.81 201 THR A O 1
ATOM 1532 N N . GLN A 1 202 ? -4.126 -2.253 -10.843 1.00 98.88 202 GLN A N 1
ATOM 1533 C CA . GLN A 1 202 ? -4.675 -2.206 -9.488 1.00 98.88 202 GLN A CA 1
ATOM 1534 C C . GLN A 1 202 ? -3.725 -1.485 -8.517 1.00 98.88 202 GLN A C 1
ATOM 1536 O O . GLN A 1 202 ? -4.178 -0.606 -7.788 1.00 98.88 202 GLN A O 1
ATOM 1541 N N . MET A 1 203 ? -2.413 -1.755 -8.557 1.00 98.75 203 MET A N 1
ATOM 1542 C CA . MET A 1 203 ? -1.433 -1.019 -7.739 1.00 98.75 203 MET A CA 1
ATOM 1543 C C . MET A 1 203 ? -1.394 0.481 -8.067 1.00 98.75 203 MET A C 1
ATOM 1545 O O . MET A 1 203 ? -1.293 1.312 -7.165 1.00 98.75 203 MET A O 1
ATOM 1549 N N . GLU A 1 204 ? -1.549 0.855 -9.338 1.00 98.81 204 GLU A N 1
ATOM 1550 C CA . GLU A 1 204 ? -1.669 2.259 -9.747 1.00 98.81 204 GLU A CA 1
ATOM 1551 C C . GLU A 1 204 ? -2.922 2.938 -9.200 1.00 98.81 204 GLU A C 1
ATOM 1553 O O . GLU A 1 204 ? -2.860 4.100 -8.801 1.00 98.81 204 GLU A O 1
ATOM 1558 N N . LYS A 1 205 ? -4.058 2.235 -9.140 1.00 98.94 205 LYS A N 1
ATOM 1559 C CA . LYS A 1 205 ? -5.272 2.776 -8.517 1.00 98.94 205 LYS A CA 1
ATOM 1560 C C . LYS A 1 205 ? -5.084 3.005 -7.018 1.00 98.94 205 LYS A C 1
ATOM 1562 O O . LYS A 1 205 ? -5.500 4.055 -6.522 1.00 98.94 205 LYS A O 1
ATOM 1567 N N . VAL A 1 206 ? -4.406 2.081 -6.327 1.00 98.94 206 VAL A N 1
ATOM 1568 C CA . VAL A 1 206 ? -4.029 2.260 -4.915 1.00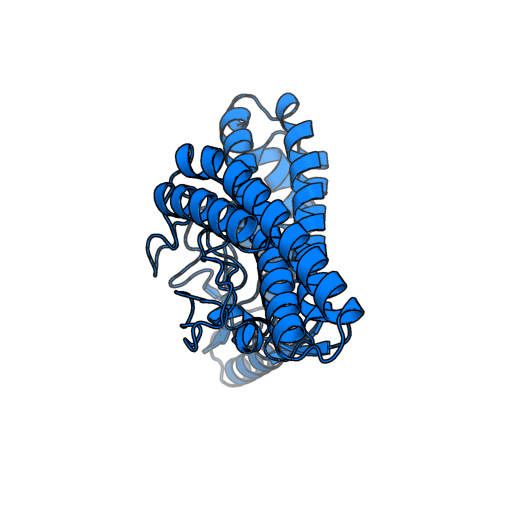 98.94 206 VAL A CA 1
ATOM 1569 C C . VAL A 1 206 ? -3.155 3.502 -4.766 1.00 98.94 206 VAL A C 1
ATOM 1571 O O . VAL A 1 206 ? -3.525 4.424 -4.036 1.00 98.94 206 VAL A O 1
ATOM 1574 N N . ARG A 1 207 ? -2.055 3.592 -5.529 1.00 98.81 207 ARG A N 1
ATOM 1575 C CA . ARG A 1 207 ? -1.184 4.776 -5.553 1.00 98.81 207 ARG A CA 1
ATOM 1576 C C . ARG A 1 207 ? -1.982 6.053 -5.811 1.00 98.81 207 ARG A C 1
ATOM 1578 O O . ARG A 1 207 ? -1.792 7.035 -5.105 1.00 98.81 207 ARG A O 1
ATOM 1585 N N . ALA A 1 208 ? -2.879 6.056 -6.794 1.00 98.88 208 ALA A N 1
ATOM 1586 C CA . ALA A 1 208 ? -3.664 7.232 -7.153 1.00 98.88 208 ALA A CA 1
ATOM 1587 C C . ALA A 1 208 ? -4.589 7.688 -6.016 1.00 98.88 208 ALA A C 1
ATOM 1589 O O . ALA A 1 208 ? -4.708 8.890 -5.783 1.00 98.88 208 ALA A O 1
ATOM 1590 N N . GLY A 1 209 ? -5.225 6.763 -5.290 1.00 98.88 209 GLY A N 1
ATOM 1591 C CA . GLY A 1 209 ? -6.008 7.113 -4.102 1.00 98.88 209 GLY A CA 1
ATOM 1592 C C . GLY A 1 209 ? -5.148 7.713 -2.993 1.00 98.88 209 GLY A C 1
ATOM 1593 O O . GLY A 1 209 ? -5.503 8.756 -2.445 1.00 98.88 209 GLY A O 1
ATOM 1594 N N . PHE A 1 210 ? -3.962 7.147 -2.753 1.00 98.88 210 PHE A N 1
ATOM 1595 C CA . PHE A 1 210 ? -3.008 7.701 -1.789 1.00 98.88 210 PHE A CA 1
ATOM 1596 C C . PHE A 1 210 ? -2.474 9.074 -2.201 1.00 98.88 210 PHE A C 1
ATOM 1598 O O . PHE A 1 210 ? -2.406 9.974 -1.367 1.00 98.88 210 PHE A O 1
ATOM 1605 N N . ALA A 1 211 ? -2.177 9.281 -3.482 1.00 98.88 211 ALA A N 1
ATOM 1606 C CA . ALA A 1 211 ? -1.748 10.569 -4.011 1.00 98.88 211 ALA A CA 1
ATOM 1607 C C . ALA A 1 211 ? -2.818 11.653 -3.806 1.00 98.88 211 ALA A C 1
ATOM 1609 O O . ALA A 1 211 ? -2.503 12.760 -3.357 1.00 98.88 211 ALA A O 1
ATOM 1610 N N . ARG A 1 212 ? -4.092 11.325 -4.087 1.00 98.88 212 ARG A N 1
ATOM 1611 C CA . ARG A 1 212 ? -5.235 12.218 -3.830 1.00 98.88 212 ARG A CA 1
ATOM 1612 C C . ARG A 1 212 ? -5.380 12.519 -2.340 1.00 98.88 212 ARG A C 1
ATOM 1614 O O . ARG A 1 212 ? -5.437 13.691 -1.971 1.00 98.88 212 ARG A O 1
ATOM 1621 N N . GLY A 1 213 ? -5.373 11.486 -1.495 1.00 98.81 213 GLY A N 1
ATOM 1622 C CA . GLY A 1 213 ? -5.461 11.627 -0.041 1.00 98.81 213 GLY A CA 1
ATOM 1623 C C . GLY A 1 213 ? -4.345 12.506 0.524 1.00 98.81 213 GLY A C 1
ATOM 1624 O O . GLY A 1 213 ? -4.616 13.436 1.277 1.00 98.81 213 GLY A O 1
ATOM 1625 N N . CYS A 1 214 ? -3.100 12.312 0.083 1.00 98.81 214 CYS A N 1
ATOM 1626 C CA . CYS A 1 214 ? -1.974 13.144 0.506 1.00 98.81 214 CYS A CA 1
ATOM 1627 C C . CYS A 1 214 ? -2.071 14.591 -0.002 1.00 98.81 214 CYS A C 1
ATOM 1629 O O . CYS A 1 214 ? -1.605 15.510 0.671 1.00 98.81 214 CYS A O 1
ATOM 1631 N N . GLY A 1 215 ? -2.650 14.821 -1.186 1.00 98.62 215 GLY A N 1
ATOM 1632 C CA . GLY A 1 215 ? -2.930 16.168 -1.692 1.00 98.62 215 GLY A CA 1
ATOM 1633 C C . GLY A 1 215 ? -3.943 16.910 -0.815 1.00 98.62 215 GLY A C 1
ATOM 1634 O O . GLY A 1 215 ? -3.682 18.031 -0.373 1.00 98.62 215 GLY A O 1
ATOM 1635 N N . LEU A 1 216 ? -5.060 16.249 -0.492 1.00 98.69 216 LEU A N 1
ATOM 1636 C CA . LEU A 1 216 ? -6.071 16.763 0.437 1.00 98.69 216 LEU A CA 1
ATOM 1637 C C . LEU A 1 216 ? -5.468 17.026 1.822 1.00 98.69 216 LEU A C 1
ATOM 1639 O O . LEU A 1 216 ? -5.634 18.118 2.371 1.00 98.69 216 LEU A O 1
ATOM 1643 N N . TRP A 1 217 ? -4.679 16.082 2.331 1.00 98.56 217 TRP A N 1
ATOM 1644 C CA . TRP A 1 217 ? -4.019 16.191 3.627 1.00 98.56 217 TRP A CA 1
ATOM 1645 C C . TRP A 1 217 ? -2.995 17.332 3.698 1.00 98.56 217 TRP A C 1
ATOM 1647 O O . TRP A 1 217 ? -2.940 18.068 4.676 1.00 98.56 217 TRP A O 1
ATOM 1657 N N . GLY A 1 218 ? -2.201 17.548 2.647 1.00 97.88 218 GLY A N 1
ATOM 1658 C CA . GLY A 1 218 ? -1.279 18.687 2.602 1.00 97.88 218 GLY A CA 1
ATOM 1659 C C . GLY A 1 218 ? -2.012 20.028 2.677 1.00 97.88 218 GLY A C 1
ATOM 1660 O O . GLY A 1 218 ? -1.603 20.929 3.405 1.00 97.88 218 GLY A O 1
ATOM 1661 N N . SER A 1 219 ? -3.141 20.140 1.976 1.00 97.12 219 SER A N 1
ATOM 1662 C CA . SER A 1 219 ? -3.927 21.379 1.936 1.00 97.12 219 SER A CA 1
ATOM 1663 C C . SER A 1 219 ? -4.720 21.687 3.213 1.00 97.12 219 SER A C 1
ATOM 1665 O O . SER A 1 219 ? -5.089 22.842 3.408 1.00 97.12 219 SER A O 1
ATOM 1667 N N . LEU A 1 220 ? -4.972 20.701 4.088 1.00 96.19 220 LEU A N 1
ATOM 1668 C CA . LEU A 1 220 ? -5.678 20.935 5.358 1.00 96.19 220 LEU A CA 1
ATOM 1669 C C . LEU A 1 220 ? -4.757 21.382 6.500 1.00 96.19 220 LEU A C 1
ATOM 1671 O O . LEU A 1 220 ? -5.259 21.923 7.480 1.00 96.19 220 LEU A O 1
ATOM 1675 N N . LEU A 1 221 ? -3.429 21.214 6.384 1.00 97.19 221 LEU A N 1
ATOM 1676 C CA . LEU A 1 221 ? -2.474 21.513 7.466 1.00 97.19 221 LEU A CA 1
ATOM 1677 C C . LEU A 1 221 ? -2.616 22.923 8.076 1.00 97.19 221 LEU A C 1
ATOM 1679 O O . LEU A 1 221 ? -2.527 23.032 9.303 1.00 97.19 221 LEU A O 1
ATOM 1683 N N . PRO A 1 222 ? -2.876 23.998 7.300 1.00 96.94 222 PRO A N 1
ATOM 1684 C CA . PRO A 1 222 ? -3.095 25.325 7.878 1.00 96.94 222 PRO A CA 1
ATOM 1685 C C . PRO A 1 222 ? -4.342 25.410 8.772 1.00 96.94 222 PRO A C 1
ATOM 1687 O O . PRO A 1 222 ? -4.341 26.159 9.745 1.00 96.94 222 PRO A O 1
ATOM 1690 N N . ALA A 1 223 ? -5.384 24.628 8.468 1.00 96.88 223 ALA A N 1
ATOM 1691 C CA . ALA A 1 223 ? -6.645 24.590 9.211 1.00 96.88 223 ALA A CA 1
ATOM 1692 C C . ALA A 1 223 ? -6.619 23.630 10.414 1.00 96.88 223 ALA A C 1
ATOM 1694 O O . ALA A 1 223 ? -7.538 23.651 11.234 1.00 96.88 223 ALA A O 1
ATOM 1695 N N . VAL A 1 224 ? -5.586 22.785 10.531 1.00 98.19 224 VAL A N 1
ATOM 1696 C CA . VAL A 1 224 ? -5.406 21.902 11.692 1.00 98.19 224 VAL A CA 1
ATOM 1697 C C . VAL A 1 224 ? -5.140 22.745 12.935 1.00 98.19 224 VAL A C 1
ATOM 1699 O O . VAL A 1 224 ? -4.343 23.695 12.901 1.00 98.19 224 VAL A O 1
ATOM 1702 N N . GLN A 1 225 ? -5.793 22.368 14.038 1.00 97.12 225 GLN A N 1
ATOM 1703 C CA . GLN A 1 225 ? -5.580 22.976 15.350 1.00 97.12 225 GLN A CA 1
ATOM 1704 C C . GLN A 1 225 ? -4.091 22.972 15.719 1.00 97.12 225 GLN A C 1
ATOM 1706 O O . GLN A 1 225 ? -3.374 22.002 15.467 1.00 97.12 225 GLN A O 1
ATOM 1711 N N . GLU A 1 226 ? -3.618 24.060 16.321 1.00 97.12 226 GLU A N 1
ATOM 1712 C CA . GLU A 1 226 ? -2.185 24.315 16.507 1.00 97.12 226 GLU A CA 1
ATOM 1713 C C . GLU A 1 226 ? -1.452 23.166 17.216 1.00 97.12 226 GLU A C 1
ATOM 1715 O O . GLU A 1 226 ? -0.412 22.712 16.739 1.00 97.12 226 GLU A O 1
ATOM 1720 N N . SER A 1 227 ? -2.052 22.619 18.276 1.00 97.12 227 SER A N 1
ATOM 1721 C CA . SER A 1 227 ? -1.497 21.509 19.061 1.00 97.12 227 SER A CA 1
ATOM 1722 C C . SER A 1 227 ? -1.306 20.207 18.271 1.00 97.12 227 SER A C 1
ATOM 1724 O O . SER A 1 227 ? -0.469 19.389 18.645 1.00 97.12 227 SER A O 1
ATOM 1726 N N . ALA A 1 228 ? -2.048 20.005 17.176 1.00 97.56 228 ALA A N 1
ATOM 1727 C CA . ALA A 1 228 ? -1.994 18.794 16.355 1.00 97.56 228 ALA A CA 1
ATOM 1728 C C . ALA A 1 228 ? -1.249 18.982 15.025 1.00 97.56 228 ALA A C 1
ATOM 1730 O O . ALA A 1 228 ? -0.922 17.999 14.359 1.00 97.56 228 ALA A O 1
ATOM 1731 N N . ARG A 1 229 ? -0.950 20.226 14.625 1.00 97.69 229 ARG A N 1
ATOM 1732 C CA . ARG A 1 229 ? -0.402 20.542 13.295 1.00 97.69 229 ARG A CA 1
ATOM 1733 C C . ARG A 1 229 ? 0.928 19.841 13.013 1.00 97.69 229 ARG A C 1
ATOM 1735 O O . ARG A 1 229 ? 1.139 19.350 11.907 1.00 97.69 229 ARG A O 1
ATOM 1742 N N . ALA A 1 230 ? 1.809 19.764 14.011 1.00 97.25 230 ALA A N 1
ATOM 1743 C CA . ALA A 1 230 ? 3.104 19.101 13.869 1.00 97.25 230 ALA A CA 1
ATOM 1744 C C . ALA A 1 230 ? 2.968 17.584 13.640 1.00 97.25 230 ALA A C 1
ATOM 1746 O O . ALA A 1 230 ? 3.658 17.038 12.782 1.00 97.25 230 ALA A O 1
ATOM 1747 N N . GLU A 1 231 ? 2.070 16.904 14.365 1.00 96.56 231 GLU A N 1
ATOM 1748 C CA . GLU A 1 231 ? 1.817 15.472 14.143 1.00 96.56 231 GLU A CA 1
ATOM 1749 C C . GLU A 1 231 ? 1.128 15.242 12.798 1.00 96.56 231 GLU A C 1
ATOM 1751 O O . GLU A 1 231 ? 1.577 14.388 12.045 1.00 96.56 231 GLU A O 1
ATOM 1756 N N . ALA A 1 232 ? 0.134 16.058 12.430 1.00 97.88 232 ALA A N 1
ATOM 1757 C CA . ALA A 1 232 ? -0.517 15.961 11.121 1.00 97.88 232 ALA A CA 1
ATOM 1758 C C . ALA A 1 232 ? 0.485 16.124 9.958 1.00 97.88 232 ALA A C 1
ATOM 1760 O O . ALA A 1 232 ? 0.360 15.465 8.925 1.00 97.88 232 ALA A O 1
ATOM 1761 N N . GLY A 1 233 ? 1.509 16.969 10.129 1.00 97.94 233 GLY A N 1
ATOM 1762 C CA . GLY A 1 233 ? 2.620 17.093 9.184 1.00 97.94 233 GLY A CA 1
ATOM 1763 C C . GLY A 1 233 ? 3.499 15.838 9.107 1.00 97.94 233 GLY A C 1
ATOM 1764 O O . GLY A 1 233 ? 3.904 15.446 8.013 1.00 97.94 233 GLY A O 1
ATOM 1765 N N . ARG A 1 234 ? 3.761 15.167 10.238 1.00 97.25 234 ARG A N 1
ATOM 1766 C CA . ARG A 1 234 ? 4.472 13.874 10.258 1.00 97.25 234 ARG A CA 1
ATOM 1767 C C . ARG A 1 234 ? 3.650 12.760 9.612 1.00 97.25 234 ARG A C 1
ATOM 1769 O O . ARG A 1 234 ? 4.188 11.992 8.820 1.00 97.25 234 ARG A O 1
ATOM 1776 N N . GLU A 1 235 ? 2.350 12.708 9.891 1.00 98.06 235 GLU A N 1
ATOM 1777 C CA . GLU A 1 235 ? 1.416 11.753 9.284 1.00 98.06 235 GLU A CA 1
ATOM 1778 C C . GLU A 1 235 ? 1.395 11.875 7.756 1.00 98.06 235 GLU A C 1
ATOM 1780 O O . GLU A 1 235 ? 1.461 10.862 7.062 1.00 98.06 235 GLU A O 1
ATOM 1785 N N . LEU A 1 236 ? 1.442 13.098 7.214 1.00 98.56 236 LEU A N 1
ATOM 1786 C CA . LEU A 1 236 ? 1.590 13.302 5.771 1.00 98.56 236 LEU A CA 1
ATOM 1787 C C . LEU A 1 236 ? 2.839 12.608 5.206 1.00 98.56 236 LEU A C 1
ATOM 1789 O O . LEU A 1 236 ? 2.775 12.029 4.123 1.00 98.56 236 LEU A O 1
ATOM 1793 N N . GLY A 1 237 ? 3.964 12.651 5.926 1.00 98.50 237 GLY A N 1
ATOM 1794 C CA . GLY A 1 237 ? 5.193 11.955 5.541 1.00 98.50 237 GLY A CA 1
ATOM 1795 C C . GLY A 1 237 ? 5.012 10.437 5.478 1.00 98.50 237 GLY A C 1
ATOM 1796 O O . GLY A 1 237 ? 5.425 9.813 4.500 1.00 98.50 237 GLY A O 1
ATOM 1797 N N . LEU A 1 238 ? 4.318 9.853 6.461 1.00 98.50 238 LEU A N 1
ATOM 1798 C CA . LEU A 1 238 ? 3.968 8.427 6.466 1.00 98.50 238 LEU A CA 1
ATOM 1799 C C . LEU A 1 238 ? 3.071 8.061 5.275 1.00 98.50 238 LEU A C 1
ATOM 1801 O O . LEU A 1 238 ? 3.300 7.063 4.593 1.00 98.50 238 LEU A O 1
ATOM 1805 N N . PHE A 1 239 ? 2.064 8.882 4.980 1.00 98.69 239 PHE A N 1
ATOM 1806 C CA . PHE A 1 239 ? 1.118 8.597 3.898 1.00 98.69 239 PHE A CA 1
ATOM 1807 C C . PHE A 1 239 ? 1.766 8.751 2.519 1.00 98.69 239 PHE A C 1
ATOM 1809 O O . PHE A 1 239 ? 1.509 7.943 1.623 1.00 98.69 239 PHE A O 1
ATOM 1816 N N . ARG A 1 240 ? 2.673 9.726 2.366 1.00 98.75 240 ARG A N 1
ATOM 1817 C CA . ARG A 1 240 ? 3.522 9.853 1.174 1.00 98.75 240 ARG A CA 1
ATOM 1818 C C . ARG A 1 240 ? 4.461 8.662 1.025 1.00 98.75 240 ARG A C 1
ATOM 1820 O O . ARG A 1 240 ? 4.662 8.206 -0.096 1.00 98.75 240 ARG A O 1
ATOM 1827 N N . ALA A 1 241 ? 4.993 8.118 2.118 1.00 98.75 241 ALA A N 1
ATOM 1828 C CA . ALA A 1 241 ? 5.784 6.895 2.048 1.00 98.75 241 ALA A CA 1
ATOM 1829 C C . ALA A 1 241 ? 4.956 5.721 1.499 1.00 98.75 241 ALA A C 1
ATOM 1831 O O . ALA A 1 241 ? 5.393 5.070 0.553 1.00 98.75 241 ALA A O 1
ATOM 1832 N N . ALA A 1 242 ? 3.730 5.512 1.992 1.00 98.81 242 ALA A N 1
ATOM 1833 C CA . ALA A 1 242 ? 2.830 4.491 1.447 1.00 98.81 242 ALA A CA 1
ATOM 1834 C C . ALA A 1 242 ? 2.541 4.689 -0.051 1.00 98.81 242 ALA A C 1
ATOM 1836 O O . ALA A 1 242 ? 2.686 3.753 -0.836 1.00 98.81 242 ALA A O 1
ATOM 1837 N N . GLU A 1 243 ? 2.209 5.914 -0.476 1.00 98.88 243 GLU A N 1
ATOM 1838 C CA . GLU A 1 243 ? 2.022 6.245 -1.896 1.00 98.88 243 GLU A CA 1
ATOM 1839 C C . GLU A 1 243 ? 3.228 5.818 -2.750 1.00 98.88 243 GLU A C 1
ATOM 1841 O O . GLU A 1 243 ? 3.069 5.170 -3.787 1.00 98.88 243 GLU A O 1
ATOM 1846 N N . LEU A 1 244 ? 4.438 6.166 -2.305 1.00 98.94 244 LEU A N 1
ATOM 1847 C CA . LEU A 1 244 ? 5.682 5.878 -3.017 1.00 98.94 244 LEU A CA 1
ATOM 1848 C C . LEU A 1 244 ? 6.003 4.378 -3.039 1.00 98.94 244 LEU A C 1
ATOM 1850 O O . LEU A 1 244 ? 6.538 3.889 -4.032 1.00 98.94 244 LEU A O 1
ATOM 1854 N N . HIS A 1 245 ? 5.622 3.623 -2.008 1.00 98.88 245 HIS A N 1
ATOM 1855 C CA . HIS A 1 245 ? 5.714 2.162 -2.020 1.00 98.88 245 HIS A CA 1
ATOM 1856 C C . HIS A 1 245 ? 4.813 1.531 -3.083 1.00 98.88 245 HIS A C 1
ATOM 1858 O O . HIS A 1 245 ? 5.265 0.671 -3.843 1.00 98.88 245 HIS A O 1
ATOM 1864 N N . PHE A 1 246 ? 3.560 1.981 -3.196 1.00 98.88 246 PHE A N 1
ATOM 1865 C CA . PHE A 1 246 ? 2.651 1.485 -4.234 1.00 98.88 246 PHE A CA 1
ATOM 1866 C C . PHE A 1 246 ? 3.104 1.903 -5.640 1.00 98.88 246 PHE A C 1
ATOM 1868 O O . PHE A 1 246 ? 2.987 1.121 -6.584 1.00 98.88 246 PHE A O 1
ATOM 1875 N N . ALA A 1 247 ? 3.700 3.093 -5.780 1.00 98.88 247 ALA A N 1
ATOM 1876 C CA . ALA A 1 247 ? 4.357 3.501 -7.020 1.00 98.88 247 ALA A CA 1
ATOM 1877 C C . ALA A 1 247 ? 5.509 2.558 -7.392 1.00 98.88 247 ALA A C 1
ATOM 1879 O O . ALA A 1 247 ? 5.581 2.096 -8.531 1.00 98.88 247 ALA A O 1
ATOM 1880 N N . ALA A 1 248 ? 6.367 2.222 -6.426 1.00 98.81 248 ALA A N 1
ATOM 1881 C CA . ALA A 1 248 ? 7.490 1.316 -6.641 1.00 98.81 248 ALA A CA 1
ATOM 1882 C C . ALA A 1 248 ? 7.033 -0.083 -7.062 1.00 98.81 248 ALA A C 1
ATOM 1884 O O . ALA A 1 248 ? 7.592 -0.659 -7.990 1.00 98.81 248 ALA A O 1
ATOM 1885 N N . CYS A 1 249 ? 5.959 -0.598 -6.456 1.00 98.75 249 CYS A N 1
ATOM 1886 C CA . CYS A 1 249 ? 5.346 -1.863 -6.862 1.00 98.75 249 CYS A CA 1
ATOM 1887 C C . CYS A 1 249 ? 5.014 -1.873 -8.362 1.00 98.75 249 CYS A C 1
ATOM 1889 O O . CYS A 1 249 ? 5.434 -2.776 -9.088 1.00 98.75 249 CYS A O 1
ATOM 1891 N N . ALA A 1 250 ? 4.303 -0.848 -8.841 1.00 98.81 250 ALA A N 1
ATOM 1892 C CA . ALA A 1 250 ? 3.920 -0.739 -10.246 1.00 98.81 250 ALA A CA 1
ATOM 1893 C C . ALA A 1 250 ? 5.135 -0.537 -11.171 1.00 98.81 250 ALA A C 1
ATOM 1895 O O . ALA A 1 250 ? 5.231 -1.181 -12.216 1.00 98.81 250 ALA A O 1
ATOM 1896 N N . ASN A 1 251 ? 6.085 0.320 -10.787 1.00 98.88 251 ASN A N 1
ATOM 1897 C CA . ASN A 1 251 ? 7.305 0.570 -11.556 1.00 98.88 251 ASN A CA 1
ATOM 1898 C C . ASN A 1 251 ? 8.156 -0.695 -11.712 1.00 98.88 251 ASN A C 1
ATOM 1900 O O . ASN A 1 251 ? 8.568 -1.027 -12.823 1.00 98.88 251 ASN A O 1
ATOM 1904 N N . GLN A 1 252 ? 8.398 -1.419 -10.618 1.00 98.81 252 GLN A N 1
ATOM 1905 C CA . GLN A 1 252 ? 9.195 -2.643 -10.629 1.00 98.81 252 GLN A CA 1
ATOM 1906 C C . GLN A 1 252 ? 8.509 -3.753 -11.423 1.00 98.81 252 GLN A C 1
ATOM 1908 O O . GLN A 1 252 ? 9.167 -4.425 -12.210 1.00 98.81 252 GLN A O 1
ATOM 1913 N N . ALA A 1 253 ? 7.188 -3.908 -11.299 1.00 98.81 253 ALA A N 1
ATOM 1914 C CA . ALA A 1 253 ? 6.448 -4.873 -12.107 1.00 98.81 253 ALA A CA 1
ATOM 1915 C C . ALA A 1 253 ? 6.528 -4.558 -13.610 1.00 98.81 253 ALA A C 1
ATOM 1917 O O . ALA A 1 253 ? 6.783 -5.464 -14.402 1.00 98.81 253 ALA A O 1
ATOM 1918 N N . ARG A 1 254 ? 6.401 -3.283 -14.011 1.00 98.81 254 ARG A N 1
ATOM 1919 C CA . ARG A 1 254 ? 6.628 -2.869 -15.409 1.00 98.81 254 ARG A CA 1
ATOM 1920 C C . ARG A 1 254 ? 8.049 -3.170 -15.865 1.00 98.81 254 ARG A C 1
ATOM 1922 O O . ARG A 1 254 ? 8.241 -3.659 -16.973 1.00 98.81 254 ARG A O 1
ATOM 1929 N N . PHE A 1 255 ? 9.035 -2.895 -15.013 1.00 98.81 255 PHE A N 1
ATOM 1930 C CA . PHE A 1 255 ? 10.435 -3.164 -15.315 1.00 98.81 255 PHE A CA 1
ATOM 1931 C C . PHE A 1 255 ? 10.677 -4.661 -15.554 1.00 98.81 255 PHE A C 1
ATOM 1933 O O . PHE A 1 255 ? 11.219 -5.032 -16.591 1.00 98.81 255 PHE A O 1
ATOM 1940 N N . VAL A 1 256 ? 10.233 -5.525 -14.637 1.00 98.69 256 VAL A N 1
ATOM 1941 C CA . VAL A 1 256 ? 10.396 -6.982 -14.760 1.00 98.69 256 VAL A CA 1
ATOM 1942 C C . VAL A 1 256 ? 9.646 -7.517 -15.984 1.00 98.69 256 VAL A C 1
ATOM 1944 O O . VAL A 1 256 ? 10.233 -8.235 -16.788 1.00 98.69 256 VAL A O 1
ATOM 1947 N N . ALA A 1 257 ? 8.395 -7.099 -16.202 1.00 98.31 257 ALA A N 1
ATOM 1948 C CA . ALA A 1 257 ? 7.615 -7.527 -17.363 1.00 98.31 257 ALA A CA 1
ATOM 1949 C C . ALA A 1 257 ? 8.270 -7.123 -18.697 1.00 98.31 257 ALA A C 1
ATOM 1951 O O . ALA A 1 257 ? 8.364 -7.941 -19.614 1.00 98.31 257 ALA A O 1
ATOM 1952 N N . ALA A 1 258 ? 8.758 -5.883 -18.807 1.00 98.31 258 ALA A N 1
ATOM 1953 C CA . ALA A 1 258 ? 9.446 -5.404 -20.003 1.00 98.31 258 ALA A CA 1
ATOM 1954 C C . ALA A 1 258 ? 10.793 -6.113 -20.219 1.00 98.31 258 ALA A C 1
ATOM 1956 O O . ALA A 1 258 ? 11.160 -6.401 -21.358 1.00 98.31 258 ALA A O 1
ATOM 1957 N N . ARG A 1 259 ? 11.519 -6.445 -19.142 1.00 98.19 259 ARG A N 1
ATOM 1958 C CA . ARG A 1 259 ? 12.761 -7.229 -19.216 1.00 98.19 259 ARG A CA 1
ATOM 1959 C C . ARG A 1 259 ? 12.498 -8.623 -19.766 1.00 98.19 259 ARG A C 1
ATOM 1961 O O . ARG A 1 259 ? 13.182 -9.046 -20.692 1.00 98.19 259 ARG A O 1
ATOM 1968 N N . ASP A 1 260 ? 11.520 -9.323 -19.209 1.00 97.06 260 ASP A N 1
ATOM 1969 C CA . ASP A 1 260 ? 11.230 -10.701 -19.599 1.00 97.06 260 ASP A CA 1
ATOM 1970 C C . ASP A 1 260 ? 10.729 -10.749 -21.056 1.00 97.06 260 ASP A C 1
ATOM 1972 O O . ASP A 1 260 ? 11.152 -11.599 -21.842 1.00 97.06 260 ASP A O 1
ATOM 1976 N N . ARG A 1 261 ? 9.928 -9.754 -21.473 1.00 96.94 261 ARG A N 1
ATOM 1977 C CA . ARG A 1 261 ? 9.553 -9.556 -22.884 1.00 96.94 261 ARG A CA 1
ATOM 1978 C C . ARG A 1 261 ? 10.753 -9.259 -23.781 1.00 96.94 261 ARG A C 1
ATOM 1980 O O . ARG A 1 261 ? 10.824 -9.811 -24.874 1.00 96.94 261 ARG A O 1
ATOM 1987 N N . LEU A 1 262 ? 11.706 -8.432 -23.340 1.00 96.94 262 LEU A N 1
ATOM 1988 C CA . LEU A 1 262 ? 12.923 -8.139 -24.105 1.00 96.94 262 LEU A CA 1
ATOM 1989 C C . LEU A 1 262 ? 13.743 -9.410 -24.372 1.00 96.94 262 LEU A C 1
ATOM 1991 O O . LEU A 1 262 ? 14.300 -9.548 -25.458 1.00 96.94 262 LEU A O 1
ATOM 1995 N N . GLN A 1 263 ? 13.810 -10.331 -23.407 1.00 94.56 263 GLN A N 1
ATOM 1996 C CA . GLN A 1 263 ? 14.512 -11.608 -23.573 1.00 94.56 263 GLN A CA 1
ATOM 1997 C C . GLN A 1 263 ? 13.824 -12.539 -24.573 1.00 94.56 263 GLN A C 1
ATOM 1999 O O . GLN A 1 263 ? 14.503 -13.251 -25.307 1.00 94.56 263 GLN A O 1
ATOM 2004 N N . ALA A 1 264 ? 12.491 -12.515 -24.616 1.00 95.38 264 ALA A N 1
ATOM 2005 C CA . ALA A 1 264 ? 11.698 -13.308 -25.551 1.00 95.38 264 ALA A CA 1
ATOM 2006 C C . ALA A 1 264 ? 11.545 -12.659 -26.943 1.00 95.38 264 ALA A C 1
ATOM 2008 O O . ALA A 1 264 ? 11.092 -13.320 -27.875 1.00 95.38 264 ALA A O 1
ATOM 2009 N N . ALA A 1 265 ? 11.891 -11.376 -27.097 1.00 95.81 265 ALA A N 1
ATOM 2010 C CA . ALA A 1 265 ? 11.665 -10.620 -28.325 1.00 95.81 265 ALA A CA 1
ATOM 2011 C C . ALA A 1 265 ? 12.476 -11.172 -29.510 1.00 95.81 265 ALA A C 1
ATOM 2013 O O . ALA A 1 265 ? 13.708 -11.296 -29.455 1.00 95.81 265 ALA A O 1
ATOM 2014 N N . ALA A 1 266 ? 11.781 -11.436 -30.618 1.00 96.19 266 ALA A N 1
ATOM 2015 C CA . ALA A 1 266 ? 12.375 -11.983 -31.835 1.00 96.19 266 ALA A CA 1
ATOM 2016 C C . ALA A 1 266 ? 12.831 -10.881 -32.801 1.00 96.19 266 ALA A C 1
ATOM 2018 O O . ALA A 1 266 ? 13.819 -11.063 -33.517 1.00 96.19 266 ALA A O 1
ATOM 2019 N N . THR A 1 267 ? 12.150 -9.732 -32.789 1.00 96.44 267 THR A N 1
ATOM 2020 C CA . THR A 1 267 ? 12.362 -8.649 -33.757 1.00 96.44 267 THR A CA 1
ATOM 2021 C C . THR A 1 267 ? 12.984 -7.402 -33.124 1.00 96.44 267 THR A C 1
ATOM 2023 O O . THR A 1 267 ? 12.816 -7.120 -31.935 1.00 96.44 267 THR A O 1
ATOM 2026 N N . ASP A 1 268 ? 13.695 -6.611 -33.927 1.00 95.69 268 ASP A N 1
ATOM 2027 C CA . ASP A 1 268 ? 14.315 -5.369 -33.451 1.00 95.69 268 ASP A CA 1
ATOM 2028 C C . ASP A 1 268 ? 13.308 -4.284 -33.028 1.00 95.69 268 ASP A C 1
ATOM 2030 O O . ASP A 1 268 ? 13.552 -3.642 -32.001 1.00 95.69 268 ASP A O 1
ATOM 2034 N N . PRO A 1 269 ? 12.153 -4.094 -33.705 1.00 96.62 269 PRO A N 1
ATOM 2035 C CA . PRO A 1 269 ? 11.111 -3.188 -33.220 1.00 96.62 269 PRO A CA 1
ATOM 2036 C C . PRO A 1 269 ? 10.578 -3.563 -31.830 1.00 96.62 269 PRO A C 1
ATOM 2038 O O . PRO A 1 269 ? 10.428 -2.691 -30.972 1.00 96.62 269 PRO A O 1
ATOM 2041 N N . GLU A 1 270 ? 10.353 -4.854 -31.562 1.00 96.12 270 GLU A N 1
ATOM 2042 C CA . GLU A 1 270 ? 9.922 -5.331 -30.239 1.00 96.12 270 GLU A CA 1
ATOM 2043 C C . GLU A 1 270 ? 10.992 -5.085 -29.173 1.00 96.12 270 GLU A C 1
ATOM 2045 O O . GLU A 1 270 ? 10.684 -4.604 -28.079 1.00 96.12 270 GLU A O 1
ATOM 2050 N N . ARG A 1 271 ? 12.264 -5.361 -29.495 1.00 96.56 271 ARG A N 1
ATOM 2051 C CA . ARG A 1 271 ? 13.390 -5.076 -28.594 1.00 96.56 271 ARG A CA 1
ATOM 2052 C C . ARG A 1 271 ? 13.490 -3.586 -28.280 1.00 96.56 271 ARG A C 1
ATOM 2054 O O . ARG A 1 271 ? 13.720 -3.223 -27.126 1.00 96.56 271 ARG A O 1
ATOM 2061 N N . ALA A 1 272 ? 13.309 -2.722 -29.278 1.00 96.31 272 ALA A N 1
ATOM 2062 C CA . ALA A 1 272 ? 13.343 -1.274 -29.099 1.00 96.31 272 ALA A CA 1
ATOM 2063 C C . ALA A 1 272 ? 12.213 -0.790 -28.175 1.00 96.31 272 ALA A C 1
ATOM 2065 O O . ALA A 1 272 ? 12.470 0.001 -27.261 1.00 96.31 272 ALA A O 1
ATOM 2066 N N . LEU A 1 273 ? 10.995 -1.316 -28.354 1.00 97.06 273 LEU A N 1
ATOM 2067 C CA . LEU A 1 273 ? 9.858 -1.025 -27.479 1.00 97.06 273 LEU A CA 1
ATOM 2068 C C . LEU A 1 273 ? 10.137 -1.457 -26.032 1.00 97.06 273 LEU A C 1
ATOM 2070 O O . LEU A 1 273 ? 10.042 -0.631 -25.126 1.00 97.06 273 LEU A O 1
ATOM 2074 N N . CYS A 1 274 ? 10.574 -2.701 -25.814 1.00 97.69 274 CYS A N 1
ATOM 2075 C CA . CYS A 1 274 ? 10.852 -3.205 -24.465 1.00 97.69 274 CYS A CA 1
ATOM 2076 C C . CYS A 1 274 ? 11.984 -2.417 -23.777 1.00 97.69 274 CYS A C 1
ATOM 2078 O O . CYS A 1 274 ? 11.900 -2.108 -22.590 1.00 97.69 274 CYS A O 1
ATOM 2080 N N . ARG A 1 275 ? 13.031 -2.013 -24.517 1.00 97.31 275 ARG A N 1
ATOM 2081 C CA . ARG A 1 275 ? 14.089 -1.127 -23.989 1.00 97.31 275 ARG A CA 1
ATOM 2082 C C . ARG A 1 275 ? 13.548 0.246 -23.591 1.00 97.31 275 ARG A C 1
ATOM 2084 O O . ARG A 1 275 ? 13.997 0.806 -22.591 1.00 97.31 275 ARG A O 1
ATOM 2091 N N . SER A 1 276 ? 12.608 0.796 -24.358 1.00 97.88 276 SER A N 1
ATOM 2092 C CA . SER A 1 276 ? 11.940 2.057 -24.019 1.00 97.88 276 SER A CA 1
ATOM 2093 C C . SER A 1 276 ? 11.152 1.935 -22.711 1.00 97.88 276 SER A C 1
ATOM 2095 O O . SER A 1 276 ? 11.352 2.736 -21.795 1.00 97.88 276 SER A O 1
ATOM 2097 N N . GLU A 1 277 ? 10.341 0.881 -22.583 1.00 98.06 277 GLU A N 1
ATOM 2098 C CA . GLU A 1 277 ? 9.553 0.580 -21.380 1.00 98.06 277 GLU A CA 1
ATOM 2099 C C . GLU A 1 277 ? 10.450 0.373 -20.147 1.00 98.06 277 GLU A C 1
ATOM 2101 O O . GLU A 1 277 ? 10.209 0.975 -19.099 1.00 98.06 277 GLU A O 1
ATOM 2106 N N . LEU A 1 278 ? 11.547 -0.383 -20.287 1.00 97.88 278 LEU A N 1
ATOM 2107 C CA . LEU A 1 278 ? 12.550 -0.580 -19.233 1.00 97.88 278 LEU A CA 1
ATOM 2108 C C . LEU A 1 278 ? 13.156 0.736 -18.749 1.00 97.88 278 LEU A C 1
ATOM 2110 O O . LEU A 1 278 ? 13.236 0.985 -17.544 1.00 97.88 278 LEU A O 1
ATOM 2114 N N . ARG A 1 279 ? 13.578 1.600 -19.680 1.00 98.38 279 ARG A N 1
ATOM 2115 C CA . ARG A 1 279 ? 14.152 2.910 -19.340 1.00 98.38 279 ARG A CA 1
ATOM 2116 C C . ARG A 1 279 ? 13.122 3.799 -18.650 1.00 98.38 279 ARG A C 1
ATOM 2118 O O . ARG A 1 279 ? 13.476 4.489 -17.694 1.00 98.38 279 ARG A O 1
ATOM 2125 N N . ALA A 1 280 ? 11.871 3.793 -19.110 1.00 98.62 280 ALA A N 1
ATOM 2126 C CA . ALA A 1 280 ? 10.795 4.559 -18.488 1.00 98.62 280 ALA A CA 1
ATOM 2127 C C . ALA A 1 280 ? 10.533 4.086 -17.048 1.00 98.62 280 ALA A C 1
ATOM 2129 O O . ALA A 1 280 ? 10.550 4.904 -16.127 1.00 98.62 280 ALA A O 1
ATOM 2130 N N . ALA A 1 281 ? 10.396 2.773 -16.840 1.00 98.69 281 ALA A N 1
ATOM 2131 C CA . ALA A 1 281 ? 10.181 2.179 -15.523 1.00 98.69 281 ALA A CA 1
ATOM 2132 C C . ALA A 1 281 ? 11.360 2.441 -14.568 1.00 98.69 281 ALA A C 1
ATOM 2134 O O . ALA A 1 281 ? 11.152 2.880 -13.439 1.00 98.69 281 ALA A O 1
ATOM 2135 N N . ALA A 1 282 ? 12.605 2.279 -15.033 1.00 98.69 282 ALA A N 1
ATOM 2136 C CA . ALA A 1 282 ? 13.793 2.563 -14.227 1.00 98.69 282 ALA A CA 1
ATOM 2137 C C . ALA A 1 282 ? 13.920 4.052 -13.856 1.00 98.69 282 ALA A C 1
ATOM 2139 O O . ALA A 1 282 ? 14.355 4.370 -12.750 1.00 98.69 282 ALA A O 1
ATOM 2140 N N . ARG A 1 283 ? 13.525 4.985 -14.739 1.00 98.81 283 ARG A N 1
ATOM 2141 C CA . ARG A 1 283 ? 13.492 6.429 -14.426 1.00 98.81 283 ARG A CA 1
ATOM 2142 C C . ARG A 1 283 ? 12.424 6.769 -13.394 1.00 98.81 283 ARG A C 1
ATOM 2144 O O . ARG A 1 283 ? 12.716 7.534 -12.475 1.00 98.81 283 ARG A O 1
ATOM 2151 N N . ALA A 1 284 ? 11.223 6.213 -13.545 1.00 98.81 284 ALA A N 1
ATOM 2152 C CA . ALA A 1 284 ? 10.145 6.383 -12.577 1.00 98.81 284 ALA A CA 1
ATOM 2153 C C . ALA A 1 284 ? 10.579 5.864 -11.200 1.00 98.81 284 ALA A C 1
ATOM 2155 O O . ALA A 1 284 ? 10.476 6.580 -10.208 1.00 98.81 284 ALA A O 1
ATOM 2156 N N . GLU A 1 285 ? 11.200 4.687 -11.164 1.00 98.75 285 GLU A N 1
ATOM 2157 C CA . GLU A 1 285 ? 11.707 4.085 -9.936 1.00 98.75 285 GLU A CA 1
ATOM 2158 C C . GLU A 1 285 ? 12.828 4.907 -9.279 1.00 98.75 285 GLU A C 1
ATOM 2160 O O . GLU A 1 285 ? 12.840 5.103 -8.063 1.00 98.75 285 GLU A O 1
ATOM 2165 N N . LEU A 1 286 ? 13.751 5.453 -10.080 1.00 98.88 286 LEU A N 1
ATOM 2166 C CA . LEU A 1 286 ? 14.790 6.376 -9.611 1.00 98.88 286 LEU A CA 1
ATOM 2167 C C . LEU A 1 286 ? 14.168 7.609 -8.931 1.00 98.88 286 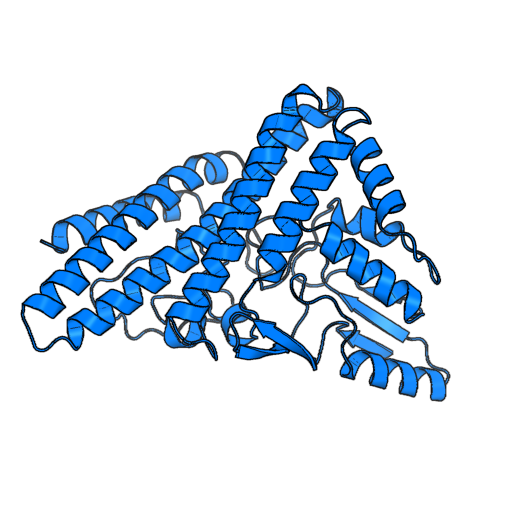LEU A C 1
ATOM 2169 O O . LEU A 1 286 ? 14.644 8.060 -7.887 1.00 98.88 286 LEU A O 1
ATOM 2173 N N . ALA A 1 287 ? 13.117 8.173 -9.534 1.00 98.81 287 ALA A N 1
ATOM 2174 C CA . ALA A 1 287 ? 12.407 9.322 -8.986 1.00 98.81 287 ALA A CA 1
ATOM 2175 C C . ALA A 1 287 ? 11.701 8.965 -7.671 1.00 98.81 287 ALA A C 1
ATOM 2177 O O . ALA A 1 287 ? 11.868 9.688 -6.689 1.00 98.81 287 ALA A O 1
ATOM 2178 N N . THR A 1 288 ? 11.003 7.826 -7.620 1.00 98.81 288 THR A N 1
ATOM 2179 C CA . THR A 1 288 ? 10.330 7.333 -6.412 1.00 98.81 288 THR A CA 1
ATOM 2180 C C . THR A 1 288 ? 11.315 7.128 -5.256 1.00 98.81 288 THR A C 1
ATOM 2182 O O . THR A 1 288 ? 11.078 7.636 -4.161 1.00 98.81 288 THR A O 1
ATOM 2185 N N . ALA A 1 289 ? 12.461 6.475 -5.491 1.00 98.75 289 ALA A N 1
ATOM 2186 C CA . ALA A 1 289 ? 13.481 6.267 -4.458 1.00 98.75 289 ALA A CA 1
ATOM 2187 C C . ALA A 1 289 ? 14.036 7.595 -3.908 1.00 98.75 289 ALA A C 1
ATOM 2189 O O . ALA A 1 289 ? 14.163 7.773 -2.695 1.00 98.75 289 ALA A O 1
ATOM 2190 N N . LYS A 1 290 ? 14.304 8.571 -4.790 1.00 98.81 290 LYS A N 1
ATOM 2191 C CA . LYS A 1 290 ? 14.755 9.914 -4.387 1.00 98.81 290 LYS A CA 1
ATOM 2192 C C . LYS A 1 290 ? 13.710 10.679 -3.581 1.00 98.81 290 LYS A C 1
ATOM 2194 O O . LYS A 1 290 ? 14.086 11.416 -2.675 1.00 98.81 290 LYS A O 1
ATOM 2199 N N . GLN A 1 291 ? 12.433 10.537 -3.927 1.00 98.62 291 GLN A N 1
ATOM 2200 C CA . GLN A 1 291 ? 11.333 11.180 -3.210 1.00 98.62 291 GLN A CA 1
ATOM 2201 C C . GLN A 1 291 ? 11.108 10.554 -1.831 1.00 98.62 291 GLN A C 1
ATOM 2203 O O . GLN A 1 291 ? 10.823 11.287 -0.889 1.00 98.62 291 GLN A O 1
ATOM 2208 N N . LEU A 1 292 ? 11.273 9.233 -1.690 1.00 98.75 292 LEU A N 1
ATOM 2209 C CA . LEU A 1 292 ? 11.076 8.535 -0.416 1.00 98.75 292 LEU A CA 1
ATOM 2210 C C . LEU A 1 292 ? 12.204 8.805 0.586 1.00 98.75 292 LEU A C 1
ATOM 2212 O O . LEU A 1 292 ? 11.948 8.948 1.781 1.00 98.75 292 LEU A O 1
ATOM 2216 N N . LEU A 1 293 ? 13.445 8.899 0.102 1.00 98.62 293 LEU A N 1
ATOM 2217 C CA . LEU A 1 293 ? 14.638 9.062 0.932 1.00 98.62 293 LEU A CA 1
ATOM 2218 C C . LEU A 1 293 ? 14.531 10.159 2.013 1.00 98.62 293 LEU A C 1
ATOM 2220 O O . LEU A 1 293 ? 14.826 9.854 3.169 1.00 98.62 293 LEU A O 1
ATOM 2224 N N . PRO A 1 294 ? 14.136 11.417 1.718 1.00 98.25 294 PRO A N 1
ATOM 2225 C CA . PRO A 1 294 ? 14.028 12.442 2.755 1.00 98.25 294 PRO A CA 1
ATOM 2226 C C . PRO A 1 294 ? 12.985 12.106 3.829 1.00 98.25 294 PRO A C 1
ATOM 2228 O O . PRO A 1 294 ? 13.228 12.415 4.993 1.00 98.25 294 PRO A O 1
ATOM 2231 N N . PHE A 1 295 ? 11.878 11.439 3.481 1.00 98.19 295 PHE A N 1
ATOM 2232 C CA . PHE A 1 295 ? 10.883 11.003 4.467 1.00 98.19 295 PHE A CA 1
ATOM 2233 C C . PHE A 1 295 ? 11.447 9.907 5.372 1.00 98.19 295 PHE A C 1
ATOM 2235 O O . PHE A 1 295 ? 11.405 10.050 6.590 1.00 98.19 295 PHE A O 1
ATOM 2242 N N . ALA A 1 296 ? 12.065 8.872 4.793 1.00 98.00 296 ALA A N 1
ATOM 2243 C CA . ALA A 1 296 ? 12.669 7.775 5.554 1.00 98.00 296 ALA A CA 1
ATOM 2244 C C . ALA A 1 296 ? 13.825 8.237 6.464 1.00 98.00 296 ALA A C 1
ATOM 2246 O O . ALA A 1 296 ? 14.059 7.659 7.519 1.00 98.00 296 ALA A O 1
ATOM 2247 N N . LYS A 1 297 ? 14.550 9.300 6.085 1.00 98.00 297 LYS A N 1
ATOM 2248 C CA . LYS A 1 297 ? 15.573 9.918 6.948 1.00 98.00 297 LYS A CA 1
ATOM 2249 C C . LYS A 1 297 ? 14.982 10.723 8.106 1.00 98.00 297 LYS A C 1
ATOM 2251 O O . LYS A 1 297 ? 15.641 10.855 9.132 1.00 98.00 297 LYS A O 1
ATOM 2256 N N . ALA A 1 298 ? 13.813 11.326 7.905 1.00 97.62 298 ALA A N 1
ATOM 2257 C CA . ALA A 1 298 ? 13.183 12.207 8.882 1.00 97.62 298 ALA A CA 1
ATOM 2258 C C . ALA A 1 298 ? 12.318 11.450 9.901 1.00 97.62 298 ALA A C 1
ATOM 2260 O O . ALA A 1 298 ? 12.102 11.958 10.999 1.00 97.62 298 ALA A O 1
ATOM 2261 N N . ASP A 1 299 ? 11.825 10.260 9.549 1.00 97.62 299 ASP A N 1
ATOM 2262 C CA . ASP A 1 299 ? 10.923 9.471 10.385 1.00 97.62 299 ASP A CA 1
ATOM 2263 C C . ASP A 1 299 ? 11.326 7.990 10.387 1.00 97.62 299 ASP A C 1
ATOM 2265 O O . ASP A 1 299 ? 11.121 7.270 9.411 1.00 97.62 299 ASP A O 1
ATOM 2269 N N . SER A 1 300 ? 11.875 7.526 11.513 1.00 96.06 300 SER A N 1
ATOM 2270 C CA . SER A 1 300 ? 12.326 6.140 11.700 1.00 96.06 300 SER A CA 1
ATOM 2271 C C . SER A 1 300 ? 11.188 5.119 11.702 1.00 96.06 300 SER A C 1
ATOM 2273 O O . SER A 1 300 ? 11.430 3.920 11.630 1.00 96.06 300 SER A O 1
ATOM 2275 N N . ARG A 1 301 ? 9.930 5.563 11.767 1.00 95.94 301 ARG A N 1
ATOM 2276 C CA . ARG A 1 301 ? 8.777 4.663 11.675 1.00 95.94 301 ARG A CA 1
ATOM 2277 C C . ARG A 1 301 ? 8.567 4.134 10.253 1.00 95.94 301 ARG A C 1
ATOM 2279 O O . ARG A 1 301 ? 7.857 3.149 10.078 1.00 95.94 301 ARG A O 1
ATOM 2286 N N . ILE A 1 302 ? 9.143 4.790 9.244 1.00 97.75 302 ILE A N 1
ATOM 2287 C CA . ILE A 1 302 ? 9.060 4.381 7.840 1.00 97.75 302 ILE A CA 1
ATOM 2288 C C . ILE A 1 302 ? 10.030 3.218 7.593 1.00 97.75 302 ILE A C 1
ATOM 2290 O O . ILE A 1 302 ? 11.219 3.320 7.875 1.00 97.75 302 ILE A O 1
ATOM 2294 N N . GLY A 1 303 ? 9.512 2.122 7.045 1.00 95.75 303 GLY A N 1
ATOM 2295 C CA . GLY A 1 303 ? 10.238 0.871 6.824 1.00 95.75 303 GLY A CA 1
ATOM 2296 C C . GLY A 1 303 ? 10.238 -0.072 8.030 1.00 95.75 303 GLY A C 1
ATOM 2297 O O . GLY A 1 303 ? 10.590 -1.235 7.856 1.00 95.75 303 GLY A O 1
ATOM 2298 N N . TYR A 1 304 ? 9.813 0.388 9.213 1.00 94.81 304 TYR A N 1
ATOM 2299 C CA . TYR A 1 304 ? 9.782 -0.414 10.438 1.00 94.81 304 TYR A CA 1
ATOM 2300 C C . TYR A 1 304 ? 8.449 -1.149 10.644 1.00 94.81 304 TYR A C 1
ATOM 2302 O O . TYR A 1 304 ? 7.372 -0.561 10.545 1.00 94.81 304 TYR A O 1
ATOM 2310 N N . GLU A 1 305 ? 8.536 -2.416 11.037 1.00 92.56 305 GLU A N 1
ATOM 2311 C CA . GLU A 1 305 ? 7.448 -3.296 11.448 1.00 92.56 305 GLU A CA 1
ATOM 2312 C C . GLU A 1 305 ? 7.915 -4.195 12.610 1.00 92.56 305 GLU A C 1
ATOM 2314 O O . GLU A 1 305 ? 9.046 -4.671 12.646 1.00 92.56 305 GLU A O 1
ATOM 2319 N N . SER A 1 306 ? 7.053 -4.439 13.598 1.00 87.88 306 SER A N 1
ATOM 2320 C CA . SER A 1 306 ? 7.419 -5.111 14.852 1.00 87.88 306 SER A CA 1
ATOM 2321 C C . SER A 1 306 ? 7.903 -6.562 14.716 1.00 87.88 306 SER A C 1
ATOM 2323 O O . SER A 1 306 ? 8.735 -6.980 15.516 1.00 87.88 306 SER A O 1
ATOM 2325 N N . SER A 1 307 ? 7.411 -7.334 13.744 1.00 87.75 307 SER A N 1
ATOM 2326 C CA . SER A 1 307 ? 7.815 -8.734 13.532 1.00 87.75 307 SER A CA 1
ATOM 2327 C C . SER A 1 307 ? 9.101 -8.878 12.719 1.00 87.75 307 SER A C 1
ATOM 2329 O O . SER A 1 307 ? 9.855 -9.818 12.957 1.00 87.75 307 SER A O 1
ATOM 2331 N N . ASN A 1 308 ? 9.337 -7.983 11.753 1.00 87.62 308 ASN A N 1
ATOM 2332 C CA . ASN A 1 308 ? 10.466 -8.062 10.812 1.00 87.62 308 ASN A CA 1
ATOM 2333 C C . ASN A 1 308 ? 11.532 -6.974 11.022 1.00 87.62 308 ASN A C 1
ATOM 2335 O O . ASN A 1 308 ? 12.498 -6.905 10.266 1.00 87.62 308 ASN A O 1
ATOM 2339 N N . HIS A 1 309 ? 11.377 -6.131 12.044 1.00 89.69 309 HIS A N 1
ATOM 2340 C CA . HIS A 1 309 ? 12.178 -4.925 12.259 1.00 89.69 309 HIS A CA 1
ATOM 2341 C C . HIS A 1 309 ? 12.113 -3.982 11.052 1.00 89.69 309 HIS A C 1
ATOM 2343 O O . HIS A 1 309 ? 11.044 -3.484 10.737 1.00 89.69 309 HIS A O 1
ATOM 2349 N N . TYR A 1 310 ? 13.229 -3.681 10.392 1.00 94.38 310 TYR A N 1
ATOM 2350 C CA . TYR A 1 310 ? 13.222 -2.824 9.211 1.00 94.38 310 TYR A CA 1
ATOM 2351 C C . TYR A 1 310 ? 13.220 -3.677 7.950 1.00 94.38 310 TYR A C 1
ATOM 2353 O O . TYR A 1 310 ? 14.140 -4.465 7.746 1.00 94.38 310 TYR A O 1
ATOM 2361 N N . PHE A 1 311 ? 12.240 -3.456 7.073 1.00 95.81 311 PHE A N 1
ATOM 2362 C CA . PHE A 1 311 ? 12.324 -3.931 5.692 1.00 95.81 311 PHE A CA 1
ATOM 2363 C C . PHE A 1 311 ? 13.498 -3.261 4.971 1.00 95.81 311 PHE A C 1
ATOM 2365 O O . PHE A 1 311 ? 14.198 -3.892 4.190 1.00 95.81 311 PHE A O 1
ATOM 2372 N N . TYR A 1 312 ? 13.732 -1.981 5.257 1.00 97.12 312 TYR A N 1
ATOM 2373 C CA . TYR A 1 312 ? 14.854 -1.219 4.724 1.00 97.12 312 TYR A CA 1
ATOM 2374 C C . TYR A 1 312 ? 15.189 -0.036 5.636 1.00 97.12 312 TYR A C 1
ATOM 2376 O O . TYR A 1 312 ? 14.353 0.439 6.408 1.00 97.12 312 TYR A O 1
ATOM 2384 N N . ILE A 1 313 ? 16.405 0.476 5.497 1.00 97.44 313 ILE A N 1
ATOM 2385 C CA . ILE A 1 313 ? 16.904 1.713 6.097 1.00 97.44 313 ILE A CA 1
ATOM 2386 C C . ILE A 1 313 ? 17.228 2.740 4.992 1.00 97.44 313 ILE A C 1
ATOM 2388 O O . ILE A 1 313 ? 17.284 2.396 3.808 1.00 97.44 313 ILE A O 1
ATOM 2392 N N . PRO A 1 314 ? 17.454 4.029 5.316 1.00 98.25 314 PRO A N 1
ATOM 2393 C CA . PRO A 1 314 ? 17.731 5.052 4.301 1.00 98.25 314 PRO A CA 1
ATOM 2394 C C . PRO A 1 314 ? 18.902 4.737 3.352 1.00 98.25 314 PRO A C 1
ATOM 2396 O O . PRO A 1 314 ? 18.921 5.209 2.214 1.00 98.25 314 PRO A O 1
ATOM 2399 N N . GLN A 1 315 ? 19.878 3.951 3.802 1.00 98.25 315 GLN A N 1
ATOM 2400 C CA . GLN A 1 315 ? 21.027 3.507 3.019 1.00 98.25 315 GLN A CA 1
ATOM 2401 C C . GLN A 1 315 ? 20.612 2.596 1.857 1.00 98.25 315 GLN A C 1
ATOM 2403 O O . GLN A 1 315 ? 21.130 2.770 0.757 1.00 98.25 315 GLN A O 1
ATOM 2408 N N . ASP A 1 316 ? 19.619 1.728 2.044 1.00 98.31 316 ASP A N 1
ATOM 2409 C CA . ASP A 1 316 ? 19.125 0.846 0.979 1.00 98.31 316 ASP A CA 1
ATOM 2410 C C . ASP A 1 316 ? 18.433 1.657 -0.132 1.00 98.31 316 ASP A C 1
ATOM 2412 O O . ASP A 1 316 ? 18.534 1.350 -1.320 1.00 98.31 316 ASP A O 1
ATOM 2416 N N . LEU A 1 317 ? 17.790 2.779 0.219 1.00 98.62 317 LEU A N 1
ATOM 2417 C CA . LEU A 1 317 ? 17.237 3.714 -0.769 1.00 98.62 317 LEU A CA 1
ATOM 2418 C C . LEU A 1 317 ? 18.337 4.450 -1.549 1.00 98.62 317 LEU A C 1
ATOM 2420 O O . LEU A 1 317 ? 18.168 4.736 -2.738 1.00 98.62 317 LEU A O 1
ATOM 2424 N N . LEU A 1 318 ? 19.469 4.761 -0.909 1.00 98.44 318 LEU A N 1
ATOM 2425 C CA . LEU A 1 318 ? 20.643 5.301 -1.603 1.00 98.44 318 LEU A CA 1
ATOM 2426 C C . LEU A 1 318 ? 21.235 4.263 -2.560 1.00 98.44 318 LEU A C 1
ATOM 2428 O O . LEU A 1 318 ? 21.538 4.605 -3.706 1.00 98.44 318 LEU A O 1
ATOM 2432 N N . GLU A 1 319 ? 21.342 3.007 -2.128 1.00 98.44 319 GLU A N 1
ATOM 2433 C CA . GLU A 1 319 ? 21.764 1.900 -2.984 1.00 98.44 319 GLU A CA 1
ATOM 2434 C C . GLU A 1 319 ? 20.827 1.754 -4.184 1.00 98.44 319 GLU A C 1
ATOM 2436 O O . GLU A 1 319 ? 21.292 1.728 -5.324 1.00 98.44 319 GLU A O 1
ATOM 2441 N N . LYS A 1 320 ? 19.507 1.799 -3.971 1.00 98.56 320 LYS A N 1
ATOM 2442 C CA . LYS A 1 320 ? 18.533 1.802 -5.065 1.00 98.56 320 LYS A CA 1
ATOM 2443 C C . LYS A 1 320 ? 18.777 2.933 -6.065 1.00 98.56 320 LYS A C 1
ATOM 2445 O O . LYS A 1 320 ? 18.710 2.714 -7.275 1.00 98.56 320 LYS A O 1
ATOM 2450 N N . VAL A 1 321 ? 19.065 4.149 -5.596 1.00 98.75 321 VAL A N 1
ATOM 2451 C CA . VAL A 1 321 ? 19.369 5.290 -6.478 1.00 98.75 321 VAL A CA 1
ATOM 2452 C C . VAL A 1 321 ? 20.593 5.005 -7.355 1.00 98.75 321 VAL A C 1
ATOM 2454 O O . VAL A 1 321 ? 20.591 5.366 -8.538 1.00 98.75 321 VAL A O 1
ATOM 2457 N N . LEU A 1 322 ? 21.626 4.361 -6.807 1.00 98.62 322 LEU A N 1
ATOM 2458 C CA . LEU A 1 322 ? 22.808 3.936 -7.563 1.00 98.62 322 LEU A CA 1
ATOM 2459 C C . LEU A 1 322 ? 22.472 2.798 -8.536 1.00 98.62 322 LEU A C 1
ATOM 2461 O O . LEU A 1 322 ? 22.818 2.897 -9.713 1.00 98.62 322 LEU A O 1
ATOM 2465 N N . CYS A 1 323 ? 21.718 1.795 -8.083 1.00 98.44 323 CYS A N 1
ATOM 2466 C CA . CYS A 1 323 ? 21.215 0.681 -8.885 1.00 98.44 323 CYS A CA 1
ATOM 2467 C C . CYS A 1 323 ? 20.444 1.180 -10.119 1.00 98.44 323 CYS A C 1
ATOM 2469 O O . CYS A 1 323 ? 20.810 0.858 -11.248 1.00 98.44 323 CYS A O 1
ATOM 2471 N N . CYS A 1 324 ? 19.449 2.059 -9.949 1.00 98.62 324 CYS A N 1
ATOM 2472 C CA . CYS A 1 324 ? 18.687 2.619 -11.069 1.00 98.62 324 CYS A CA 1
ATOM 2473 C C . CYS A 1 324 ? 19.573 3.408 -12.047 1.00 98.62 324 CYS A C 1
ATOM 2475 O O . CYS A 1 324 ? 19.379 3.332 -13.260 1.00 98.62 324 CYS A O 1
ATOM 2477 N N . ARG A 1 325 ? 20.557 4.169 -11.546 1.00 98.44 325 ARG A N 1
ATOM 2478 C CA . ARG A 1 325 ? 21.511 4.900 -12.401 1.00 98.44 325 ARG A CA 1
ATOM 2479 C C . ARG A 1 325 ? 22.387 3.953 -13.216 1.00 98.44 325 ARG A C 1
ATOM 2481 O O . ARG A 1 325 ? 22.612 4.219 -14.395 1.00 98.44 325 ARG A O 1
ATOM 2488 N N . GLN A 1 326 ? 22.859 2.873 -12.601 1.00 98.25 326 GLN A N 1
ATOM 2489 C CA . GLN A 1 326 ? 23.629 1.837 -13.277 1.00 98.25 326 GLN A CA 1
ATOM 2490 C C . GLN A 1 326 ? 22.790 1.151 -14.357 1.00 98.25 326 GLN A C 1
ATOM 2492 O O . GLN A 1 326 ? 23.186 1.157 -15.517 1.00 98.25 326 GLN A O 1
ATOM 2497 N N . VAL A 1 327 ? 21.589 0.681 -14.011 1.00 97.88 327 VAL A N 1
ATOM 2498 C CA . VAL A 1 327 ? 20.630 0.089 -14.957 1.00 97.88 327 VAL A CA 1
ATOM 2499 C C . VAL A 1 327 ? 20.395 1.008 -16.159 1.00 97.88 327 VAL A C 1
ATOM 2501 O O . VAL A 1 327 ? 20.495 0.574 -17.300 1.00 97.88 327 VAL A O 1
ATOM 2504 N N . LEU A 1 328 ? 20.144 2.301 -15.933 1.00 97.88 328 LEU A N 1
ATOM 2505 C CA . LEU A 1 328 ? 19.916 3.265 -17.015 1.00 97.88 328 LEU A CA 1
ATOM 2506 C C . LEU A 1 328 ? 21.142 3.492 -17.908 1.00 97.88 328 LEU A C 1
ATOM 2508 O O . LEU A 1 328 ? 20.979 3.748 -19.101 1.00 97.88 328 LEU A O 1
ATOM 2512 N N . ARG A 1 329 ? 22.352 3.426 -17.345 1.00 97.06 329 ARG A N 1
ATOM 2513 C CA . ARG A 1 329 ? 23.606 3.540 -18.099 1.00 97.06 329 ARG A CA 1
ATOM 2514 C C . ARG A 1 329 ? 23.869 2.295 -18.941 1.00 97.06 329 ARG A C 1
ATOM 2516 O O . ARG A 1 329 ? 24.374 2.432 -20.052 1.00 97.06 329 ARG A O 1
ATOM 2523 N N . ASP A 1 330 ? 23.543 1.125 -18.408 1.00 95.69 330 ASP A N 1
ATOM 2524 C CA . ASP A 1 330 ? 23.849 -0.168 -19.017 1.00 95.69 330 ASP A CA 1
ATOM 2525 C C . ASP A 1 330 ? 22.761 -0.578 -20.042 1.00 95.69 330 ASP A C 1
ATOM 2527 O O . ASP A 1 330 ? 23.027 -1.350 -20.956 1.00 95.69 330 ASP A O 1
ATOM 2531 N N . LEU A 1 331 ? 21.564 0.029 -19.982 1.00 89.19 331 LEU A N 1
ATOM 2532 C CA . LEU A 1 331 ? 20.483 -0.075 -20.982 1.00 89.19 331 LEU A CA 1
ATOM 2533 C C . LEU A 1 331 ? 20.754 0.658 -22.311 1.00 89.19 331 LEU A C 1
ATOM 2535 O O . LEU A 1 331 ? 19.798 0.887 -23.060 1.00 89.19 331 LEU A O 1
ATOM 2539 N N . LYS A 1 332 ? 21.990 1.086 -22.595 1.00 65.06 332 LYS A N 1
ATOM 2540 C CA . LYS A 1 332 ? 22.337 1.749 -23.864 1.00 65.06 332 LYS A CA 1
ATOM 2541 C C . LYS A 1 332 ? 21.933 0.898 -25.069 1.00 65.06 332 LYS A C 1
ATOM 2543 O O . LYS A 1 332 ? 22.122 -0.337 -25.039 1.00 65.06 332 LYS A O 1
#

Foldseek 3Di:
DEDAQQFQAWDAALNDIDGDHHADLLGAGRHPVLLVVCVVCVVVVHAYEYEHAQADALLAQLFLGFLQQLSLLSNLLVVLASQGPYYHHDDQWNPDDDLSVQSSVVRHRPDHDSPVSQLVSQCVQFNNQLSVLSVVLSNLLNQLSNNQLDDQLLSFQACLLLQLLQFADLDQPPDPGGGSAHNHLPLCSNNPRHDLVSNLVSLVSNLRSLVVSLVSLVVSLVVGDPVNSVVSVLVSLSSLLSSLSSQSRNLSSQLSVLSVQCVVDPDPVSVVVSLVSNLVSLVSSLVSLVVNLVSLVVDVSRQAIRNPGGSDHSVSSVVSNVSSVVSNVVSD

Sequence (332 aa):
MQSVSEWSLPITRGGVASAVGEYSISAVGPGPRAAKHWSLARAAGLKTSAKVQVGATWEFCAIPYLPTLDLVAEHARNLASAGVDGVMLSWSLGCSPSPNLEVFQAFTKGANETGPVLDRVAARRYGAAAAPRVREAWTAFSDGFREYPYHIGTLYNGPQHMGPANPLYLHPTGYRATMVGIPYDDLARWRSVYPAEVWITQMEKVRAGFARGCGLWGSLLPAVQESARAEAGRELGLFRAAELHFAACANQARFVAARDRLQAAATDPERALCRSELRAAARAELATAKQLLPFAKADSRIGYESSNHYFYIPQDLLEKVLCCRQVLRDLK

pLDDT: mean 96.14, std 4.28, range [65.06, 98.94]

Radius of gyration: 20.64 Å; chains: 1; bounding box: 49×50×58 Å

Secondary structure (DSSP, 8-state):
-EEESSTT-EEEETTEEEE--S--SSS-S--HHHHHHHHHHHHTT---EEE---S-BTTB-SSS--S-HHHHHHHHHHHHHHT-SEEE--SSS--S--HHHHHHHTPPTT---HHHHHHHHHHHHH-TTTHHHHHHHHHHHHHHHHT----HHHHHHSTTTTGGGSPP-SS---PPPPTTS--TT-HHHHHTTS-HHHHHHHHHHHHHHHHHHHHHHHHHGGGS-HHHHHHHHHHHHHHHHHHHHHHHHHHHHHHHHHHHHHHH--SHHHHHHHHHHHHHHHHHHHHHHHHHHHHHHH-TTTTEETTTEES--HHHHHHHHHHHHHHHHHT-

=== Feature glossary ===
The record interleaves many kinds of information about one protein. Here is each kind framed as the question it answers.

Q: Are the domains correctly placed relative to each other?
A: Predicted aligned error is AlphaFold's pairwise confidence. Unlike pLDDT (per-residue), PAE is per-residue-pair and captures whether two parts of the structure are correctly placed relative to each other. Units are ångströms of expected positional error.

Q: Which residues are in helices, strands, or loops?
A: Eight-state secondary structure (DSSP): H is the canonical α-helix, G the tighter 3₁₀-helix, I the wider π-helix; E/B are β-structure, T and S are turns and bends, and '-' is everything else. DSSP derives these from the pattern of main-chain N–H···O=C hydrogen bonds, not from the sequence.

Q: What if only a Cα trace is available?
A: P-SEA three-state annotation labels each residue as helix, strand, or coil based purely on the geometry of the Cα trace. It serves as a fallback when the full backbone (and thus DSSP) is unavailable.

Q: What are the backbone torsion angles?
A: φ (phi) and ψ (psi) are the two rotatable backbone dihedrals per residue: φ is the C(i-1)–N–Cα–C torsion, ψ is the N–Cα–C–N(i+1) torsion, both in degrees on (−180°, 180°]. α-helical residues cluster near (−60°, −45°); β-strand residues near (−120°, +130°). A Ramachandran plot is simply a scatter of (φ, ψ) for every residue.

Q: What known structures does this most resemble?
A: Structural nearest neighbors (via Foldseek easy-search vs the PDB). Reported per hit: target PDB id, E-value, and alignment TM-score. A TM-score above ~0.5 is the conventional threshold for 'same fold'.

Q: What family and function is it annotated with?
A: Database cross-references. InterPro integrates a dozen domain/family signature databases into unified entries with residue-range hits. GO terms attach function/process/location labels with evidence codes. CATH codes position the fold in a four-level structural taxonomy. Organism is the NCBI-taxonomy species name.

Q: Which residues are buried vs exposed?
A: Solvent accessibility: the surface area of each residue that a 1.4 Å water probe can touch, in Å². When only backbone atoms are present the absolute values are lower than full-atom SASA (side chains contribute most of the area) and are flagged as backbone-only.

Q: What do the diagnostic plots show?
A: Three diagnostic plots accompany the record. The Cα contact map visualizes the tertiary structure as a 2D adjacency matrix (8 Å cutoff, sequence-local contacts suppressed). The Ramachandran plot shows the distribution of backbone (φ, ψ) torsions, with points in the α and β basins reflecting secondary structure content. The PAE plot shows AlphaFold's inter-residue confidence as a color matrix.

Q: What is the amino-acid chain?
A: The amino-acid sequence is the protein's primary structure: the linear order of residues from the N-terminus to the C-terminus, written in one-letter code. Everything else here — the 3D coordinates, the secondary structure, the domain annotations — is ultimately a consequence of this string.

Q: What do the rendered images show?
A: The six renders are orthographic views along the three Cartesian axes in both directions. Representation (cartoon, sticks, or surface) and color scheme (sequence-rainbow or by-chain) vary across proteins so the training set covers all the common visualization conventions.

Q: Where is each backbone atom in 3D?
A: The mmCIF table is the protein's shape written out atom by atom. For each backbone N, Cα, C, and carbonyl O, it records an (x, y, z) coordinate triple in Å plus the residue type, chain letter, and residue number.

Q: How mobile is each atom in the crystal?
A: For experimental (PDB) structures, the B-factor (temperature factor) quantifies the positional spread of each atom in the crystal — a combination of thermal vibration and static disorder — in units of Å². High B-factors mark flexible loops or poorly resolved regions; low B-factors mark the rigid, well-ordered core.

Q: How big and how compact is the whole molecule?
A: Three whole-structure scalars: the radius of gyration (RMS distance of Cα from centroid, in Å), the count of Cα–Cα contacts (pairs closer than 8 Å and separated by more than four residues in sequence — i.e. tertiary, not local, contacts), and the bounding-box dimensions. Together they distinguish compact globular folds from extended fibres or disordered chains.

Q: What does the local fold look like, residue by residue?
A: A 3Di character summarizes, for each residue, the relative orientation of the Cα frame of its nearest spatial neighbor. Because it encodes fold topology rather than chemistry, 3Di alignments detect remote structural similarity that sequence alignment misses.

Q: How confident is the AlphaFold model at each residue?
A: For AlphaFold models, the B-factor field carries pLDDT — the model's own estimate of local accuracy on a 0–100 scale. Regions with pLDDT<50 should be treated as essentially unmodeled; they often correspond to intrinsically disordered segments.